Protein AF-A0A6L3AN58-F1 (afdb_monomer)

Solvent-accessible surface area (backbone atoms only — not comparable to full-atom values): 20756 Å² total; per-residue (Å²): 137,84,83,84,76,80,85,77,78,49,76,67,51,58,58,55,53,71,77,48,56,73,67,61,50,49,55,53,47,49,52,49,51,51,40,42,75,68,70,76,55,95,68,74,68,68,62,57,56,52,36,54,76,69,75,42,59,62,68,57,51,48,50,52,49,48,54,47,43,61,67,54,66,62,38,85,83,67,46,78,66,79,82,44,88,89,54,82,88,65,79,74,82,80,72,78,86,72,77,77,65,92,51,66,62,75,56,57,68,43,30,34,80,44,84,35,62,88,53,95,64,64,54,53,71,45,72,49,56,52,65,63,75,70,93,70,93,73,57,95,89,58,81,82,84,83,64,71,81,52,73,52,75,49,75,48,57,70,36,82,49,71,52,72,47,80,42,47,46,62,44,64,76,67,68,40,59,66,60,53,54,52,52,55,51,48,53,54,41,50,53,47,44,48,52,37,45,54,56,44,47,55,66,72,63,52,62,77,86,34,54,34,69,46,44,102,42,67,31,51,27,50,46,49,38,55,51,48,29,54,60,65,34,52,85,63,69,58,90,80,86,86,77,61,66,30,41,34,44,29,14,60,88,46,42,68,65,51,50,52,36,71,65,34,62,87,83,52,100,89,54,87,88,55,47,64,83,64,53,69,47,80,49,70,39,85,74,46,60,81,71,44,36,34,42,27,54,48,19,86,52,23,36,29,40,40,47,40,70,84,42,80,46,75,48,73,41,79,90,73,51,23,36,36,39,35,39,38,30,25,43,38,69,52,68,71,50,60,56,43,38,27,43,34,43,80,108

Secondary structure (DSSP, 8-state):
----------HHHHHHHHTS-HHHHHHHHHHHHHHHHTT----SHHHHHHHHHTT--HHHHHHHHHHHHHHHSS-TTSS--TT-TTS---GGGG-S-S------GGGTTTSEEEE-TT---SEEEEEEEEE--------TTPPPP-PPEEEEEEEEE--EEEEEEEEEHHHHHTT-HHHHHHHHHHHHHHHHHHHHHHHHHHHHHS-GGGEEPPBSBHHHHHHHHHHHHHHHHTTTT----S--EEEEEE-GGGHHHHHHHHH-----TTS------SEEEEEE-TTS-TTEEEEE--STTEEEEEEEEEEEEEEEETTTTEEEEEEEEEEEEEES-GGGEEEEE--

Radius of gyration: 31.01 Å; Cα contacts (8 Å, |Δi|>4): 452; chains: 1; bounding box: 101×64×68 Å

Mean predicted aligned error: 16.89 Å

Nearest PDB structures (foldseek):
  8eld-assembly1_A  TM=6.689E-01  e=5.426E-11  Shigella phage Buco
  8vb0-assembly1_B  TM=6.693E-01  e=5.426E-11  Pectobacterium phage PhiM1
  8em6-assembly1_A-2  TM=6.318E-01  e=5.069E-10  Shigella phage Buco
  5tjt-assembly1_A  TM=5.885E-01  e=2.277E-08  Tequintavirus T5
  7jw1-assembly1_B  TM=4.921E-01  e=5.265E-07  Peduovirus P2

Structure (mmCIF, N/CA/C/O backbone):
data_AF-A0A6L3AN58-F1
#
_entry.id   AF-A0A6L3AN58-F1
#
loop_
_atom_site.group_PDB
_atom_site.id
_atom_site.type_symbol
_atom_site.label_atom_id
_atom_site.label_alt_id
_atom_site.label_comp_id
_atom_site.label_asym_id
_atom_site.label_entity_id
_atom_site.label_seq_id
_atom_site.pdbx_PDB_ins_code
_atom_site.Cartn_x
_atom_site.Cartn_y
_atom_site.Cartn_z
_atom_site.occupancy
_atom_site.B_iso_or_equiv
_atom_site.auth_seq_id
_atom_site.auth_comp_id
_atom_site.auth_asym_id
_atom_site.auth_atom_id
_atom_site.pdbx_PDB_model_num
ATOM 1 N N . MET A 1 1 ? -51.670 -37.536 28.990 1.00 35.47 1 MET A N 1
ATOM 2 C CA . MET A 1 1 ? -51.891 -37.371 27.535 1.00 35.47 1 MET A CA 1
ATOM 3 C C . MET A 1 1 ? -50.594 -37.697 26.802 1.00 35.47 1 MET A C 1
ATOM 5 O O . MET A 1 1 ? -49.627 -36.966 26.962 1.00 35.47 1 MET A O 1
ATOM 9 N N . ARG A 1 2 ? -50.523 -38.824 26.080 1.00 28.80 2 ARG A N 1
ATOM 10 C CA . ARG A 1 2 ? -49.346 -39.199 25.271 1.00 28.80 2 ARG A CA 1
ATOM 11 C C . ARG A 1 2 ? -49.413 -38.452 23.934 1.00 28.80 2 ARG A C 1
ATOM 13 O O . ARG A 1 2 ? -50.417 -38.564 23.239 1.00 28.80 2 ARG A O 1
ATOM 20 N N . LYS A 1 3 ? -48.378 -37.674 23.599 1.00 34.59 3 LYS A N 1
ATOM 21 C CA . LYS A 1 3 ? -48.254 -36.991 22.301 1.00 34.59 3 LYS A CA 1
ATOM 22 C C . LYS A 1 3 ? -48.081 -38.044 21.197 1.00 34.59 3 LYS A C 1
ATOM 24 O O . LYS A 1 3 ? -47.125 -38.815 21.226 1.00 34.59 3 LYS A O 1
ATOM 29 N N . ASN A 1 4 ? -49.019 -38.078 20.251 1.00 32.06 4 ASN A N 1
ATOM 30 C CA . ASN A 1 4 ? -48.930 -38.862 19.021 1.00 32.06 4 ASN A CA 1
ATOM 31 C C . ASN A 1 4 ? -47.816 -38.285 18.139 1.00 32.06 4 ASN A C 1
ATOM 33 O O . ASN A 1 4 ? -48.042 -37.322 17.409 1.00 32.06 4 ASN A O 1
ATOM 37 N N . TYR A 1 5 ? -46.618 -38.864 18.200 1.00 33.88 5 TYR A N 1
ATOM 38 C CA . TYR A 1 5 ? -45.607 -38.618 17.179 1.00 33.88 5 TYR A CA 1
ATOM 39 C C . TYR A 1 5 ? -45.955 -39.440 15.936 1.00 33.88 5 TYR A C 1
ATOM 41 O O . TYR A 1 5 ? -46.048 -40.667 15.959 1.00 33.88 5 TYR A O 1
ATOM 49 N N . MET A 1 6 ? -46.215 -38.703 14.865 1.00 38.12 6 MET A N 1
ATOM 50 C CA . MET A 1 6 ? -46.562 -39.152 13.526 1.00 38.12 6 MET A CA 1
ATOM 51 C C . MET A 1 6 ? -45.461 -40.093 12.987 1.00 38.12 6 MET A C 1
ATOM 53 O O . MET A 1 6 ? -44.349 -39.658 12.700 1.00 38.12 6 MET A O 1
ATOM 57 N N . LYS A 1 7 ? -45.748 -41.398 12.873 1.00 40.69 7 LYS A N 1
ATOM 58 C CA . LYS A 1 7 ? -44.857 -42.405 12.262 1.00 40.69 7 LYS A CA 1
ATOM 59 C C . LYS A 1 7 ? -44.866 -42.242 10.734 1.00 40.69 7 LYS A C 1
ATOM 61 O O . LYS A 1 7 ? -45.596 -42.958 10.059 1.00 40.69 7 LYS A O 1
ATOM 66 N N . ILE A 1 8 ? -44.130 -41.274 10.184 1.00 47.34 8 ILE A N 1
ATOM 67 C CA . ILE A 1 8 ? -44.205 -40.986 8.733 1.00 47.34 8 ILE A CA 1
ATOM 68 C C . ILE A 1 8 ? -43.336 -41.939 7.894 1.00 47.34 8 ILE A C 1
ATOM 70 O O . ILE A 1 8 ? -43.694 -42.237 6.758 1.00 47.34 8 ILE A O 1
ATOM 74 N N . PHE A 1 9 ? -42.261 -42.513 8.437 1.00 51.59 9 PHE A N 1
ATOM 75 C CA . PHE A 1 9 ? -41.346 -43.333 7.633 1.00 51.59 9 PHE A CA 1
ATOM 76 C C . PHE A 1 9 ? -41.044 -44.677 8.289 1.00 51.59 9 PHE A C 1
ATOM 78 O O . PHE A 1 9 ? -40.078 -44.829 9.030 1.00 51.59 9 PHE A O 1
ATOM 85 N N . THR A 1 10 ? -41.900 -45.662 8.021 1.00 56.94 10 THR A N 1
ATOM 86 C CA . THR A 1 10 ? -41.559 -47.078 8.185 1.00 56.94 10 THR A CA 1
ATOM 87 C C . THR A 1 10 ? -40.923 -47.586 6.886 1.00 56.94 10 THR A C 1
ATOM 89 O O . THR A 1 10 ? -41.125 -47.006 5.819 1.00 56.94 10 THR A O 1
ATOM 92 N N . ARG A 1 11 ? -40.175 -48.696 6.952 1.00 51.59 11 ARG A N 1
ATOM 93 C CA . ARG A 1 11 ? -39.630 -49.409 5.775 1.00 51.59 11 ARG A CA 1
ATOM 94 C C . ARG A 1 11 ? -40.695 -49.661 4.693 1.00 51.59 11 ARG A C 1
ATOM 96 O O . ARG A 1 11 ? -40.416 -49.584 3.503 1.00 51.59 11 ARG A O 1
ATOM 103 N N . GLU A 1 12 ? -41.931 -49.863 5.133 1.00 54.88 12 GLU A N 1
ATOM 104 C CA . GLU A 1 12 ? -43.127 -50.036 4.309 1.00 54.88 12 GLU A CA 1
ATOM 105 C C . GLU A 1 12 ? -43.482 -48.782 3.480 1.00 54.88 12 GLU A C 1
ATOM 107 O O . GLU A 1 12 ? -43.902 -48.890 2.327 1.00 54.88 12 GLU A O 1
ATOM 112 N N . THR A 1 13 ? -43.260 -47.574 4.017 1.00 59.31 13 THR A N 1
ATOM 113 C CA . THR A 1 13 ? -43.432 -46.315 3.273 1.00 59.31 13 THR A CA 1
ATOM 114 C C . THR A 1 13 ? -42.384 -46.178 2.164 1.00 59.31 13 THR A C 1
ATOM 116 O O . THR A 1 13 ? -42.717 -45.747 1.059 1.00 59.31 13 THR A O 1
ATOM 119 N N . CYS A 1 14 ? -41.136 -46.585 2.425 1.00 56.38 14 CYS A N 1
ATOM 120 C CA . CYS A 1 14 ? -40.055 -46.550 1.434 1.00 56.38 14 CYS A CA 1
ATOM 121 C C . CYS A 1 14 ? -40.290 -47.554 0.295 1.00 56.38 14 CYS A C 1
ATOM 123 O O . CYS A 1 14 ? -40.108 -47.219 -0.875 1.00 56.38 14 CYS A O 1
ATOM 125 N N . GLU A 1 15 ? -40.778 -48.759 0.603 1.00 67.19 15 GLU A N 1
ATOM 126 C CA . GLU A 1 15 ? -41.146 -49.747 -0.422 1.00 67.19 15 GLU A CA 1
ATOM 127 C C . GLU A 1 15 ? -42.317 -49.267 -1.290 1.00 67.19 15 GLU A C 1
ATOM 129 O O . GLU A 1 15 ? -42.281 -49.414 -2.512 1.00 67.19 15 GLU A O 1
ATOM 134 N N . ARG A 1 16 ? -43.304 -48.579 -0.702 1.00 66.00 16 ARG A N 1
ATOM 135 C CA . ARG A 1 16 ? -44.396 -47.942 -1.458 1.00 66.00 16 ARG A CA 1
ATOM 136 C C . ARG A 1 16 ? -43.920 -46.828 -2.390 1.00 66.00 16 ARG A C 1
ATOM 138 O O . ARG A 1 16 ? -44.498 -46.652 -3.458 1.00 66.00 16 ARG A O 1
ATOM 145 N N . MET A 1 17 ? -42.868 -46.095 -2.027 1.00 61.34 17 MET A N 1
ATOM 146 C CA . MET A 1 17 ? -42.316 -45.037 -2.879 1.00 61.34 17 MET A CA 1
ATOM 147 C C . MET A 1 17 ? -41.619 -45.572 -4.135 1.00 61.34 17 MET A C 1
ATOM 149 O O . MET A 1 17 ? -41.580 -44.865 -5.141 1.00 61.34 17 MET A O 1
ATOM 153 N N . LYS A 1 18 ? -41.120 -46.815 -4.130 1.00 71.31 18 LYS A N 1
ATOM 154 C CA . LYS A 1 18 ? -40.471 -47.421 -5.308 1.00 71.31 18 LYS A CA 1
ATOM 155 C C . LYS A 1 18 ? -41.438 -47.639 -6.477 1.00 71.31 18 LYS A C 1
ATOM 157 O O . LYS A 1 18 ? -41.005 -47.583 -7.623 1.00 71.31 18 LYS A O 1
ATOM 162 N N . GLY A 1 19 ? -42.730 -47.822 -6.194 1.00 73.94 19 GLY A N 1
ATOM 163 C CA . GLY A 1 19 ? -43.781 -47.980 -7.206 1.00 73.94 19 GLY A CA 1
ATOM 164 C C . GLY A 1 19 ? -44.414 -46.676 -7.707 1.00 73.94 19 GLY A C 1
ATOM 165 O O . GLY A 1 19 ? -45.285 -46.735 -8.568 1.00 73.94 19 GLY A O 1
ATOM 166 N N . MET A 1 20 ? -44.023 -45.511 -7.175 1.00 81.06 20 MET A N 1
ATOM 167 C CA . MET A 1 20 ? -44.627 -44.221 -7.535 1.00 81.06 20 MET A CA 1
ATOM 168 C C . MET A 1 20 ? -43.979 -43.606 -8.780 1.00 81.06 20 MET A C 1
ATOM 170 O O . MET A 1 20 ? -42.777 -43.759 -9.030 1.00 81.06 20 MET A O 1
ATOM 174 N N . ASP A 1 21 ? -44.760 -42.832 -9.529 1.00 83.44 21 ASP A N 1
ATOM 175 C CA . ASP A 1 21 ? -44.242 -41.979 -10.596 1.00 83.44 21 ASP A CA 1
ATOM 176 C C . ASP A 1 21 ? -43.224 -40.951 -10.048 1.00 83.44 21 ASP A C 1
ATOM 178 O O . ASP A 1 21 ? -43.204 -40.602 -8.862 1.00 83.44 21 ASP A O 1
ATOM 182 N N . VAL A 1 22 ? -42.321 -40.492 -10.914 1.00 66.62 22 VAL A N 1
ATOM 183 C CA . VAL A 1 22 ? -41.241 -39.561 -10.575 1.00 66.62 22 VAL A CA 1
ATOM 184 C C . VAL A 1 22 ? -41.790 -38.221 -10.075 1.00 66.62 22 VAL A C 1
ATOM 186 O O . VAL A 1 22 ? -41.217 -37.652 -9.142 1.00 66.62 22 VAL A O 1
ATOM 189 N N . MET A 1 23 ? -42.894 -37.716 -10.635 1.00 59.44 23 MET A N 1
ATOM 190 C CA . MET A 1 23 ? -43.486 -36.447 -10.196 1.00 59.44 23 MET A CA 1
ATOM 191 C C . MET A 1 23 ? -44.172 -36.596 -8.839 1.00 59.44 23 MET A C 1
ATOM 193 O O . MET A 1 23 ? -44.000 -35.740 -7.970 1.00 59.44 23 MET A O 1
ATOM 197 N N . GLU A 1 24 ? -44.849 -37.719 -8.603 1.00 69.38 24 GLU A N 1
ATOM 198 C CA . GLU A 1 24 ? -45.469 -38.009 -7.306 1.00 69.38 24 GLU A CA 1
ATOM 199 C C . GLU A 1 24 ? -44.415 -38.161 -6.190 1.00 69.38 24 GLU A C 1
ATOM 201 O O . GLU A 1 24 ? -44.569 -37.617 -5.090 1.00 69.38 24 GLU A O 1
ATOM 206 N N . ARG A 1 25 ? -43.282 -38.817 -6.488 1.00 71.81 25 ARG A N 1
ATOM 207 C CA . ARG A 1 25 ? -42.133 -38.899 -5.569 1.00 71.81 25 ARG A CA 1
ATOM 208 C C . ARG A 1 25 ? -41.558 -37.527 -5.244 1.00 71.81 25 ARG A C 1
ATOM 210 O O . ARG A 1 25 ? -41.308 -37.239 -4.075 1.00 71.81 25 ARG A O 1
ATOM 217 N N . ARG A 1 26 ? -41.376 -36.668 -6.252 1.00 64.19 26 ARG A N 1
ATOM 218 C CA . ARG A 1 26 ? -40.867 -35.298 -6.067 1.00 64.19 26 ARG A CA 1
ATOM 219 C C . ARG A 1 26 ? -41.791 -34.461 -5.189 1.00 64.19 26 ARG A C 1
ATOM 221 O O . ARG A 1 26 ? -41.305 -33.750 -4.315 1.00 64.19 26 ARG A O 1
ATOM 228 N N . GLN A 1 27 ? -43.105 -34.576 -5.367 1.00 69.12 27 GLN A N 1
ATOM 229 C CA . GLN A 1 27 ? -44.080 -33.808 -4.594 1.00 69.12 27 GLN A CA 1
ATOM 230 C C . GLN A 1 27 ? -44.126 -34.247 -3.121 1.00 69.12 27 GLN A C 1
ATOM 232 O O . GLN A 1 27 ? -44.171 -33.403 -2.223 1.00 69.12 27 GLN A O 1
ATOM 237 N N . LYS A 1 28 ? -44.022 -35.555 -2.847 1.00 65.56 28 LYS A N 1
ATOM 238 C CA . LYS A 1 28 ? -43.892 -36.061 -1.469 1.00 65.56 28 LYS A CA 1
ATOM 239 C C . LYS A 1 28 ? -42.556 -35.679 -0.835 1.00 65.56 28 LYS A C 1
ATOM 241 O O . LYS A 1 28 ? -42.545 -35.276 0.324 1.00 65.56 28 LYS A O 1
ATOM 246 N N . LEU A 1 29 ? -41.455 -35.727 -1.588 1.00 61.78 29 LEU A N 1
ATOM 247 C CA . LEU A 1 29 ? -40.136 -35.298 -1.114 1.00 61.78 29 LEU A CA 1
ATOM 248 C C . LEU A 1 29 ? -40.114 -33.800 -0.778 1.00 61.78 29 LEU A C 1
ATOM 250 O O . LEU A 1 29 ? -39.575 -33.415 0.256 1.00 61.78 29 LEU A O 1
ATOM 254 N N . ALA A 1 30 ? -40.755 -32.967 -1.603 1.00 63.62 30 ALA A N 1
ATOM 255 C CA . ALA A 1 30 ? -40.924 -31.546 -1.322 1.00 63.62 30 ALA A CA 1
ATOM 256 C C . ALA A 1 30 ? -41.671 -31.330 0.003 1.00 63.62 30 ALA A C 1
ATOM 258 O O . ALA A 1 30 ? -41.204 -30.565 0.838 1.00 63.62 30 ALA A O 1
ATOM 259 N N . GLY A 1 31 ? -42.755 -32.075 0.257 1.00 63.62 31 GLY A N 1
ATOM 260 C CA . GLY A 1 31 ? -43.475 -32.020 1.535 1.00 63.62 31 GLY A CA 1
ATOM 261 C C . GLY A 1 31 ? -42.627 -32.435 2.746 1.00 63.62 31 GLY A C 1
ATOM 262 O O . GLY A 1 31 ? -42.737 -31.831 3.812 1.00 63.62 31 GLY A O 1
ATOM 263 N N . VAL A 1 32 ? -41.742 -33.423 2.585 1.00 56.22 32 VAL A N 1
ATOM 264 C CA . VAL A 1 32 ? -40.804 -33.868 3.635 1.00 56.22 32 VAL A CA 1
ATOM 265 C C . VAL A 1 32 ? -39.740 -32.816 3.908 1.00 56.22 32 VAL A C 1
ATOM 267 O O . VAL A 1 32 ? -39.480 -32.505 5.068 1.00 56.22 32 VAL A O 1
ATOM 270 N N . LEU A 1 33 ? -39.163 -32.235 2.856 1.00 54.47 33 LEU A N 1
ATOM 271 C CA . LEU A 1 33 ? -38.218 -31.129 2.973 1.00 54.47 33 LEU A CA 1
ATOM 272 C C . LEU A 1 33 ? -38.886 -29.940 3.666 1.00 54.47 33 LEU A C 1
ATOM 274 O O . LEU A 1 33 ? -38.340 -29.424 4.633 1.00 54.47 33 LEU A O 1
ATOM 278 N N . THR A 1 34 ? -40.108 -29.567 3.274 1.00 58.03 34 THR A N 1
ATOM 279 C CA . THR A 1 34 ? -40.880 -28.518 3.955 1.00 58.03 34 THR A CA 1
ATOM 280 C C . THR A 1 34 ? -41.128 -28.848 5.431 1.00 58.03 34 THR A C 1
ATOM 282 O O . THR A 1 34 ? -40.978 -27.972 6.278 1.00 58.03 34 THR A O 1
ATOM 285 N N . ALA A 1 35 ? -41.460 -30.095 5.780 1.00 51.88 35 ALA A N 1
ATOM 286 C CA . ALA A 1 35 ? -41.650 -30.506 7.174 1.00 51.88 35 ALA A CA 1
ATOM 287 C C . ALA A 1 35 ? -40.340 -30.495 7.989 1.00 51.88 35 ALA A C 1
ATOM 289 O O . ALA A 1 35 ? -40.362 -30.153 9.173 1.00 51.88 35 ALA A O 1
ATOM 290 N N . PHE A 1 36 ? -39.207 -30.820 7.360 1.00 52.22 36 PHE A N 1
ATOM 291 C CA . PHE A 1 36 ? -37.873 -30.700 7.951 1.00 52.22 36 PHE A CA 1
ATOM 292 C C . PHE A 1 36 ? -37.507 -29.230 8.197 1.00 52.22 36 PHE A C 1
ATOM 294 O O . PHE A 1 36 ? -37.147 -28.876 9.315 1.00 52.22 36 PHE A O 1
ATOM 301 N N . PHE A 1 37 ? -37.720 -28.351 7.211 1.00 52.50 37 PHE A N 1
ATOM 302 C CA . PHE A 1 37 ? -37.510 -26.903 7.346 1.00 52.50 37 PHE A CA 1
ATOM 303 C C . PHE A 1 37 ? -38.428 -26.244 8.389 1.00 52.50 37 PHE A C 1
ATOM 305 O O . PHE A 1 37 ? -38.075 -25.213 8.948 1.00 52.50 37 PHE A O 1
ATOM 312 N N . GLN A 1 38 ? -39.583 -26.842 8.699 1.00 58.12 38 GLN A N 1
ATOM 313 C CA . GLN A 1 38 ? -40.468 -26.405 9.789 1.00 58.12 38 GLN A CA 1
ATOM 314 C C . GLN A 1 38 ? -40.060 -26.947 11.176 1.00 58.12 38 GLN A C 1
ATOM 316 O O . GLN A 1 38 ? -40.833 -26.810 12.125 1.00 58.12 38 GLN A O 1
ATOM 321 N N . GLY A 1 39 ? -38.904 -27.609 11.306 1.00 49.94 39 GLY A N 1
ATOM 322 C CA . GLY A 1 39 ? -38.403 -28.140 12.581 1.00 49.94 39 GLY A CA 1
ATOM 323 C C . GLY A 1 39 ? -39.173 -29.356 13.111 1.00 49.94 39 GLY A C 1
ATOM 324 O O . GLY A 1 39 ? -39.075 -29.688 14.290 1.00 49.94 39 GLY A O 1
ATOM 325 N N . LYS A 1 40 ? -39.968 -30.033 12.269 1.00 51.06 40 LYS A N 1
ATOM 326 C CA . LYS A 1 40 ? -40.825 -31.162 12.688 1.00 51.06 40 LYS A CA 1
ATOM 327 C C . LYS A 1 40 ? -40.160 -32.537 12.548 1.00 51.06 40 LYS A C 1
ATOM 329 O O . LYS A 1 40 ? -40.788 -33.539 12.890 1.00 51.06 40 LYS A O 1
ATOM 334 N N . LEU A 1 41 ? -38.923 -32.611 12.049 1.00 47.50 41 LEU A N 1
ATOM 335 C CA . LEU A 1 41 ? -38.176 -33.860 11.855 1.00 47.50 41 LEU A CA 1
ATOM 336 C C . LEU A 1 41 ? -36.818 -33.802 12.583 1.00 47.50 41 LEU A C 1
ATOM 338 O O . LEU A 1 41 ? -36.015 -32.931 12.264 1.00 47.50 41 LEU A O 1
ATOM 342 N N . PRO A 1 42 ? -36.542 -34.712 13.539 1.00 45.88 42 PRO A N 1
ATOM 343 C CA . PRO A 1 42 ? -35.455 -34.512 14.502 1.00 45.88 42 PRO A CA 1
ATOM 344 C C . PRO A 1 42 ? -34.079 -35.116 14.148 1.00 45.88 42 PRO A C 1
ATOM 346 O O . PRO A 1 42 ? -33.185 -35.017 14.979 1.00 45.88 42 PRO A O 1
ATOM 349 N N . VAL A 1 43 ? -33.845 -35.758 12.990 1.00 54.09 43 VAL A N 1
ATOM 350 C CA . VAL A 1 43 ? -32.546 -36.438 12.735 1.00 54.09 43 VAL A CA 1
ATOM 351 C C . VAL A 1 43 ? -32.153 -36.552 11.255 1.00 54.09 43 VAL A C 1
ATOM 353 O O . VAL A 1 43 ? -32.995 -36.834 10.409 1.00 54.09 43 VAL A O 1
ATOM 356 N N . MET A 1 44 ? -30.846 -36.409 10.973 1.00 52.50 44 MET A N 1
ATOM 357 C CA . MET A 1 44 ? -30.204 -36.458 9.638 1.00 52.50 44 MET A CA 1
ATOM 358 C C . MET A 1 44 ? -30.209 -37.838 8.945 1.00 52.50 44 MET A C 1
ATOM 360 O O . MET A 1 44 ? -30.054 -37.913 7.727 1.00 52.50 44 MET A O 1
ATOM 364 N N . SER A 1 45 ? -30.379 -38.934 9.690 1.00 54.31 45 SER A N 1
ATOM 365 C CA . SER A 1 45 ? -30.188 -40.304 9.174 1.00 54.31 45 SER A CA 1
ATOM 366 C C . SER A 1 45 ? -31.116 -40.700 8.006 1.00 54.31 45 SER A C 1
ATOM 368 O O . SER A 1 45 ? -30.620 -41.300 7.053 1.00 54.31 45 SER A O 1
ATOM 370 N N . PRO A 1 46 ? -32.422 -40.354 7.993 1.00 57.34 46 PRO A N 1
ATOM 371 C CA . PRO A 1 46 ? -33.322 -40.779 6.916 1.00 57.34 46 PRO A CA 1
ATOM 372 C C . PRO A 1 46 ? -33.020 -40.116 5.562 1.00 57.34 46 PRO A C 1
ATOM 374 O O . PRO A 1 46 ? -33.280 -40.701 4.515 1.00 57.34 46 PRO A O 1
ATOM 377 N N . ALA A 1 47 ? -32.451 -38.905 5.556 1.00 54.78 47 ALA A N 1
ATOM 378 C CA . ALA A 1 47 ? -32.174 -38.159 4.326 1.00 54.78 47 ALA A CA 1
ATOM 379 C C . ALA A 1 47 ? -31.021 -38.770 3.506 1.00 54.78 47 ALA A C 1
ATOM 381 O O . ALA A 1 47 ? -31.051 -38.747 2.275 1.00 54.78 47 ALA A O 1
ATOM 382 N N . ILE A 1 48 ? -30.031 -39.361 4.185 1.00 56.19 48 ILE A N 1
ATOM 383 C CA . ILE A 1 48 ? -28.865 -40.001 3.557 1.00 56.19 48 ILE A CA 1
ATOM 384 C C . ILE A 1 48 ? -29.259 -41.329 2.890 1.00 56.19 48 ILE A C 1
ATOM 386 O O . ILE A 1 48 ? -28.803 -41.621 1.785 1.00 56.19 48 ILE A O 1
ATOM 390 N N . GLU A 1 49 ? -30.145 -42.114 3.512 1.00 56.47 49 GLU A N 1
ATOM 391 C CA . GLU A 1 49 ? -30.648 -43.363 2.919 1.00 56.47 49 GLU A CA 1
ATOM 392 C C . GLU A 1 49 ? -31.496 -43.107 1.663 1.00 56.47 49 GLU A C 1
ATOM 394 O O . GLU A 1 49 ? -31.361 -43.827 0.674 1.00 56.47 49 GLU A O 1
ATOM 399 N N . ILE A 1 50 ? -32.293 -42.032 1.649 1.00 55.28 50 ILE A N 1
ATOM 400 C CA . ILE A 1 50 ? -33.089 -41.626 0.479 1.00 55.28 50 ILE A CA 1
ATOM 401 C C . ILE A 1 50 ? -32.188 -41.177 -0.680 1.00 55.28 50 ILE A C 1
ATOM 403 O O . ILE A 1 50 ? -32.417 -41.575 -1.822 1.00 55.28 50 ILE A O 1
ATOM 407 N N . ALA A 1 51 ? -31.136 -40.395 -0.409 1.00 54.81 51 ALA A N 1
ATOM 408 C CA . ALA A 1 51 ? -30.178 -39.979 -1.437 1.00 54.81 51 ALA A CA 1
ATOM 409 C C . ALA A 1 51 ? -29.476 -41.186 -2.090 1.00 54.81 51 ALA A C 1
ATOM 411 O O . ALA A 1 51 ? -29.330 -41.231 -3.314 1.00 54.81 51 ALA A O 1
ATOM 412 N N . LYS A 1 52 ? -29.137 -42.200 -1.280 1.00 57.84 52 LYS A N 1
ATOM 413 C CA . LYS A 1 52 ? -28.525 -43.456 -1.731 1.00 57.84 52 LYS A CA 1
ATOM 414 C C . LYS A 1 52 ? -29.455 -44.282 -2.626 1.00 57.84 52 LYS A C 1
ATOM 416 O O . LYS A 1 52 ? -29.003 -44.818 -3.633 1.00 57.84 52 LYS A O 1
ATOM 421 N N . GLU A 1 53 ? -30.750 -44.365 -2.309 1.00 53.09 53 GLU A N 1
ATOM 422 C CA . GLU A 1 53 ? -31.726 -45.077 -3.155 1.00 53.09 53 GLU A CA 1
ATOM 423 C C . GLU A 1 53 ? -32.075 -44.329 -4.457 1.00 53.09 53 GLU A C 1
ATOM 425 O O . GLU A 1 53 ? -32.566 -44.944 -5.403 1.00 53.09 53 GLU A O 1
ATOM 430 N N . MET A 1 54 ? -31.802 -43.022 -4.538 1.00 49.84 54 MET A N 1
ATOM 431 C CA . MET A 1 54 ? -32.066 -42.188 -5.720 1.00 49.84 54 MET A CA 1
ATOM 432 C C . MET A 1 54 ? -30.862 -42.034 -6.667 1.00 49.84 54 MET A C 1
ATOM 434 O O . MET A 1 54 ? -30.964 -41.308 -7.655 1.00 49.84 54 MET A O 1
ATOM 438 N N . GLY A 1 55 ? -29.738 -42.707 -6.392 1.00 50.81 55 GLY A N 1
ATOM 439 C CA . GLY A 1 55 ? -28.528 -42.638 -7.221 1.00 50.81 55 GLY A CA 1
ATOM 440 C C . GLY A 1 55 ? -27.792 -41.296 -7.144 1.00 50.81 55 GLY A C 1
ATOM 441 O O . GLY A 1 55 ? -27.003 -40.981 -8.030 1.00 50.81 55 GLY A O 1
ATOM 442 N N . ILE A 1 56 ? -28.063 -40.496 -6.109 1.00 56.38 56 ILE A N 1
ATOM 443 C CA . ILE A 1 56 ? -27.344 -39.250 -5.841 1.00 56.38 56 ILE A CA 1
ATOM 444 C C . ILE A 1 56 ? -26.047 -39.612 -5.115 1.00 56.38 56 ILE A C 1
ATOM 446 O O . ILE A 1 56 ? -26.059 -40.430 -4.195 1.00 56.38 56 ILE A O 1
ATOM 450 N N . ASP A 1 57 ? -24.938 -39.000 -5.530 1.00 56.66 57 ASP A N 1
ATOM 451 C CA . ASP A 1 57 ? -23.633 -39.187 -4.898 1.00 56.66 57 ASP A CA 1
ATOM 452 C C . ASP A 1 57 ? -23.730 -38.952 -3.378 1.00 56.66 57 ASP A C 1
ATOM 454 O O . ASP A 1 57 ? -24.146 -37.886 -2.908 1.00 56.66 57 ASP A O 1
ATOM 458 N N . GLN A 1 58 ? -23.372 -39.985 -2.614 1.00 57.94 58 GLN A N 1
ATOM 459 C CA . GLN A 1 58 ? -23.472 -40.008 -1.159 1.00 57.94 58 GLN A CA 1
ATOM 460 C C . GLN A 1 58 ? -22.585 -38.933 -0.514 1.00 57.94 58 GLN A C 1
ATOM 462 O O . GLN A 1 58 ? -22.978 -38.352 0.498 1.00 57.94 58 GLN A O 1
ATOM 467 N N . GLU A 1 59 ? -21.429 -38.634 -1.107 1.00 58.69 59 GLU A N 1
ATOM 468 C CA . GLU A 1 59 ? -20.503 -37.616 -0.619 1.00 58.69 59 GLU A CA 1
ATOM 469 C C . GLU A 1 59 ? -21.066 -36.210 -0.858 1.00 58.69 59 GLU A C 1
ATOM 471 O O . GLU A 1 59 ? -20.989 -35.347 0.019 1.00 58.69 59 GLU A O 1
ATOM 476 N N . LEU A 1 60 ? -21.709 -35.986 -2.009 1.00 52.88 60 LEU A N 1
ATOM 477 C CA . LEU A 1 60 ? -22.386 -34.723 -2.306 1.00 52.88 60 LEU A CA 1
ATOM 478 C C . LEU A 1 60 ? -23.592 -34.509 -1.385 1.00 52.88 60 LEU A C 1
ATOM 480 O O . LEU A 1 60 ? -23.760 -33.423 -0.834 1.00 52.88 60 LEU A O 1
ATOM 484 N N . ALA A 1 61 ? -24.406 -35.545 -1.174 1.00 54.00 61 ALA A N 1
ATOM 485 C CA . ALA A 1 61 ? -25.539 -35.484 -0.258 1.00 54.00 61 ALA A CA 1
ATOM 486 C C . ALA A 1 61 ? -25.081 -35.216 1.182 1.00 54.00 61 ALA A C 1
ATOM 488 O O . ALA A 1 61 ? -25.672 -34.375 1.854 1.00 54.00 61 ALA A O 1
ATOM 489 N N . GLN A 1 62 ? -23.998 -35.856 1.637 1.00 59.03 62 GLN A N 1
ATOM 490 C CA . GLN A 1 62 ? -23.403 -35.595 2.949 1.00 59.03 62 GLN A CA 1
ATOM 491 C C . GLN A 1 62 ? -22.814 -34.188 3.065 1.00 59.03 62 GLN A C 1
ATOM 493 O O . GLN A 1 62 ? -23.017 -33.563 4.098 1.00 59.03 62 GLN A O 1
ATOM 498 N N . LYS A 1 63 ? -22.142 -33.658 2.033 1.00 51.38 63 LYS A N 1
ATOM 499 C CA . LYS A 1 63 ? -21.628 -32.275 2.024 1.00 51.38 63 LYS A CA 1
ATOM 500 C C . LYS A 1 63 ? -22.753 -31.245 2.046 1.00 51.38 63 LYS A C 1
ATOM 502 O O . LYS A 1 63 ? -22.694 -30.276 2.791 1.00 51.38 63 LYS A O 1
ATOM 507 N N . VAL A 1 64 ? -23.806 -31.455 1.261 1.00 50.47 64 VAL A N 1
ATOM 508 C CA . VAL A 1 64 ? -24.970 -30.560 1.254 1.00 50.47 64 VAL A CA 1
ATOM 509 C C . VAL A 1 64 ? -25.705 -30.644 2.591 1.00 50.47 64 VAL A C 1
ATOM 511 O O . VAL A 1 64 ? -26.019 -29.611 3.169 1.00 50.47 64 VAL A O 1
ATOM 514 N N . LEU A 1 65 ? -25.915 -31.845 3.134 1.00 53.38 65 LEU A N 1
ATOM 515 C CA . LEU A 1 65 ? -26.527 -32.030 4.451 1.00 53.38 65 LEU A CA 1
ATOM 516 C C . L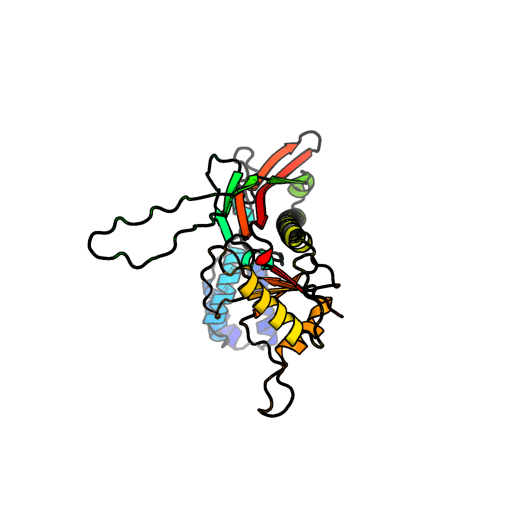EU A 1 65 ? -25.650 -31.505 5.588 1.00 53.38 65 LEU A C 1
ATOM 518 O O . LEU A 1 65 ? -26.211 -31.002 6.547 1.00 53.38 65 LEU A O 1
ATOM 522 N N . SER A 1 66 ? -24.318 -31.559 5.502 1.00 52.81 66 SER A N 1
ATOM 523 C CA . SER A 1 66 ? -23.426 -31.003 6.528 1.00 52.81 66 SER A CA 1
ATOM 524 C C . SER A 1 66 ? -23.372 -29.478 6.478 1.00 52.81 66 SER A C 1
ATOM 526 O O . SER A 1 66 ? -23.439 -28.845 7.525 1.00 52.81 66 SER A O 1
ATOM 528 N N . ILE A 1 67 ? -23.357 -28.874 5.284 1.00 50.81 67 ILE A N 1
ATOM 529 C CA . ILE A 1 67 ? -23.476 -27.419 5.101 1.00 50.81 67 ILE A CA 1
ATOM 530 C C . ILE A 1 67 ? -24.851 -26.932 5.581 1.00 50.81 67 ILE A C 1
ATOM 532 O O . ILE A 1 67 ? -24.961 -25.894 6.232 1.00 50.81 67 ILE A O 1
ATOM 536 N N . LEU A 1 68 ? -25.916 -27.684 5.291 1.00 45.41 68 LEU A N 1
ATOM 537 C CA . LEU A 1 68 ? -27.274 -27.360 5.734 1.00 45.41 68 LEU A CA 1
ATOM 538 C C . LEU A 1 68 ? -27.492 -27.653 7.221 1.00 45.41 68 LEU A C 1
ATOM 540 O O . LEU A 1 68 ? -28.240 -26.925 7.859 1.00 45.41 68 LEU A O 1
ATOM 544 N N . ALA A 1 69 ? -26.823 -28.656 7.792 1.00 47.69 69 ALA A N 1
ATOM 545 C CA . ALA A 1 69 ? -26.792 -28.894 9.229 1.00 47.69 69 ALA A CA 1
ATOM 546 C C . ALA A 1 69 ? -25.985 -27.808 9.939 1.00 47.69 69 ALA A C 1
ATOM 548 O O . ALA A 1 69 ? -26.420 -27.361 10.980 1.00 47.69 69 ALA A O 1
ATOM 549 N N . GLN A 1 70 ? -24.896 -27.289 9.370 1.00 48.12 70 GLN A N 1
ATOM 550 C CA . GLN A 1 70 ? -24.216 -26.105 9.909 1.00 48.12 70 GLN A CA 1
ATOM 551 C C . GLN A 1 70 ? -25.105 -24.855 9.847 1.00 48.12 70 GLN A C 1
ATOM 553 O O . GLN A 1 70 ? -25.139 -24.090 10.802 1.00 48.12 70 GLN A O 1
ATOM 558 N N . LYS A 1 71 ? -25.885 -24.677 8.771 1.00 44.19 71 LYS A N 1
ATOM 559 C CA . LYS A 1 71 ? -26.871 -23.584 8.657 1.00 44.19 71 LYS A CA 1
ATOM 560 C C . LYS A 1 71 ? -28.167 -23.800 9.454 1.00 44.19 71 LYS A C 1
ATOM 562 O O . LYS A 1 71 ? -28.924 -22.854 9.624 1.00 44.19 71 LYS A O 1
ATOM 567 N N . GLY A 1 72 ? -28.460 -25.031 9.875 1.00 39.12 72 GLY A N 1
ATOM 568 C CA . GLY A 1 72 ? -29.672 -25.418 10.610 1.00 39.12 72 GLY A CA 1
ATOM 569 C C . GLY A 1 72 ? -29.431 -25.757 12.086 1.00 39.12 72 GLY A C 1
ATOM 570 O O . GLY A 1 72 ? -30.384 -25.793 12.856 1.00 39.12 72 GLY A O 1
ATOM 571 N N . MET A 1 73 ? -28.175 -25.987 12.485 1.00 36.12 73 MET A N 1
ATOM 572 C CA . MET A 1 73 ? -27.713 -26.102 13.875 1.00 36.12 73 MET A CA 1
ATOM 573 C C . MET A 1 73 ? -27.580 -24.745 14.555 1.00 36.12 73 MET A C 1
ATOM 575 O O . MET A 1 73 ? -27.536 -24.705 15.778 1.00 36.12 73 MET A O 1
ATOM 579 N N . THR A 1 74 ? -27.596 -23.643 13.803 1.00 43.84 74 THR A N 1
ATOM 580 C CA . THR A 1 74 ? -27.953 -22.331 14.349 1.00 43.84 74 THR A CA 1
ATOM 581 C C . THR A 1 74 ? -29.456 -22.337 14.630 1.00 43.84 74 THR A C 1
ATOM 583 O O . THR A 1 74 ? -30.258 -21.750 13.900 1.00 43.84 74 THR A O 1
ATOM 586 N N . GLY A 1 75 ? -29.858 -23.126 15.626 1.00 39.31 75 GLY A N 1
ATOM 587 C CA . GLY A 1 75 ? -31.207 -23.102 16.157 1.00 39.31 75 GLY A CA 1
ATOM 588 C C . GLY A 1 75 ? -31.521 -21.720 16.745 1.00 39.31 75 GLY A C 1
ATOM 589 O O . GLY A 1 75 ? -30.614 -20.916 16.963 1.00 39.31 75 GLY A O 1
ATOM 590 N N . PRO A 1 76 ? -32.798 -21.440 17.049 1.00 43.78 76 PRO A N 1
ATOM 591 C CA . PRO A 1 76 ? -33.186 -20.214 17.744 1.00 43.78 76 PRO A CA 1
ATOM 592 C C . PRO A 1 76 ? -32.483 -20.022 19.101 1.00 43.78 76 PRO A C 1
ATOM 594 O O . PRO A 1 76 ? -32.467 -18.904 19.599 1.00 43.78 76 PRO A O 1
ATOM 597 N N . ASP A 1 77 ? -31.887 -21.080 19.661 1.00 39.75 77 ASP A N 1
ATOM 598 C CA . ASP A 1 77 ? -31.193 -21.071 20.954 1.00 39.75 77 ASP A CA 1
ATOM 599 C C . ASP A 1 77 ? -29.700 -20.673 20.868 1.00 39.75 77 ASP A C 1
ATOM 601 O O . ASP A 1 77 ? -29.078 -20.482 21.907 1.00 39.75 77 ASP A O 1
ATOM 605 N N . ASP A 1 78 ? -29.137 -20.519 19.658 1.00 38.94 78 ASP A N 1
ATOM 606 C CA . ASP A 1 78 ? -27.804 -19.919 19.413 1.00 38.94 78 ASP A CA 1
ATOM 607 C C . ASP A 1 78 ? -27.903 -18.550 18.707 1.00 38.94 78 ASP A C 1
ATOM 609 O O . ASP A 1 78 ? -26.891 -17.914 18.394 1.00 38.94 78 ASP A O 1
ATOM 613 N N . ALA A 1 79 ? -29.122 -18.034 18.497 1.00 38.62 79 ALA A N 1
ATOM 614 C CA . ALA A 1 79 ? -29.265 -16.585 18.521 1.00 38.62 79 ALA A CA 1
ATOM 615 C C . ALA A 1 79 ? -28.818 -16.157 19.927 1.00 38.62 79 ALA A C 1
ATOM 617 O O . ALA A 1 79 ? -29.269 -16.780 20.891 1.00 38.62 79 ALA A O 1
ATOM 618 N N . PRO A 1 80 ? -27.922 -15.162 20.080 1.00 40.22 80 PRO A N 1
ATOM 619 C CA . PRO A 1 80 ? -27.544 -14.701 21.408 1.00 40.22 80 PRO A CA 1
ATOM 620 C C . PRO A 1 80 ? -28.839 -14.454 22.178 1.00 40.22 80 PRO A C 1
ATOM 622 O O . PRO A 1 80 ? -29.742 -13.812 21.639 1.00 40.22 80 PRO A O 1
ATOM 625 N N . ASP A 1 81 ? -28.973 -15.015 23.380 1.00 42.06 81 ASP A N 1
ATOM 626 C CA . ASP A 1 81 ? -30.124 -14.752 24.240 1.00 42.06 81 ASP A CA 1
ATOM 627 C C . ASP A 1 81 ? -30.059 -13.285 24.690 1.00 42.06 81 ASP A C 1
ATOM 629 O O . ASP A 1 81 ? -29.614 -12.949 25.786 1.00 42.06 81 ASP A O 1
ATOM 633 N N . VAL A 1 82 ? -30.470 -12.387 23.792 1.00 41.84 82 VAL A N 1
ATOM 634 C CA . VAL A 1 82 ? -30.519 -10.936 24.000 1.00 41.84 82 VAL A CA 1
ATOM 635 C C . VAL A 1 82 ? -31.626 -10.551 24.986 1.00 41.84 82 VAL A C 1
ATOM 637 O O . VAL A 1 82 ? -31.712 -9.392 25.389 1.00 41.84 82 VAL A O 1
ATOM 640 N N . MET A 1 83 ? -32.479 -11.503 25.387 1.00 34.72 83 MET A N 1
ATOM 641 C CA . MET A 1 83 ? -33.493 -11.306 26.424 1.00 34.72 83 MET A CA 1
ATOM 642 C C . MET A 1 83 ? -32.912 -11.496 27.834 1.00 34.72 83 MET A C 1
ATOM 644 O O . MET A 1 83 ? -33.510 -11.030 28.810 1.00 34.72 83 MET A O 1
ATOM 648 N N . ASN A 1 84 ? -31.731 -12.110 27.970 1.00 39.91 84 ASN A N 1
ATOM 649 C CA . ASN A 1 84 ? -31.019 -12.182 29.237 1.00 39.91 84 ASN A CA 1
ATOM 650 C C . ASN A 1 84 ? -30.279 -10.864 29.524 1.00 39.91 84 ASN A C 1
ATOM 652 O O . ASN A 1 84 ? -29.098 -10.704 29.224 1.00 39.91 84 ASN A O 1
ATOM 656 N N . ARG A 1 85 ? -30.967 -9.925 30.189 1.00 42.09 85 ARG A N 1
ATOM 657 C CA . ARG A 1 85 ? -30.415 -8.631 30.655 1.00 42.09 85 ARG A CA 1
ATOM 658 C C . ARG A 1 85 ? -29.140 -8.732 31.510 1.00 42.09 85 ARG A C 1
ATOM 660 O O . ARG A 1 85 ? -28.520 -7.704 31.762 1.00 42.09 85 ARG A O 1
ATOM 667 N N . ASN A 1 86 ? -28.764 -9.928 31.969 1.00 37.00 86 ASN A N 1
ATOM 668 C CA . ASN A 1 86 ? -27.606 -10.152 32.832 1.00 37.00 86 ASN A CA 1
ATOM 669 C C . ASN A 1 86 ? -26.377 -10.715 32.096 1.00 37.00 86 ASN A C 1
ATOM 671 O O . ASN A 1 86 ? -25.350 -10.919 32.743 1.00 37.00 86 ASN A O 1
ATOM 675 N N . GLN A 1 87 ? -26.447 -10.972 30.783 1.00 38.25 87 GLN A N 1
ATOM 676 C CA . GLN A 1 87 ? -25.278 -11.362 29.989 1.00 38.25 87 GLN A CA 1
ATOM 677 C C . GLN A 1 87 ? -25.052 -10.369 28.839 1.00 38.25 87 GLN A C 1
ATOM 679 O O . GLN A 1 87 ? -25.885 -10.286 27.939 1.00 38.25 87 GLN A O 1
ATOM 684 N N . PRO A 1 88 ? -23.952 -9.592 28.848 1.00 40.12 88 PRO A N 1
ATOM 685 C CA . PRO A 1 88 ? -23.631 -8.712 27.734 1.00 40.12 88 PRO A CA 1
ATOM 686 C C . PRO A 1 88 ? -23.395 -9.551 26.476 1.00 40.12 88 PRO A C 1
ATOM 688 O O . PRO A 1 88 ? -22.677 -10.554 26.510 1.00 40.12 88 PRO A O 1
ATOM 691 N N . VAL A 1 89 ? -24.004 -9.133 25.366 1.00 40.09 89 VAL A N 1
ATOM 692 C CA . VAL A 1 89 ? -23.793 -9.726 24.044 1.00 40.09 89 VAL A CA 1
ATOM 693 C C . VAL A 1 89 ? -22.312 -9.585 23.708 1.00 40.09 89 VAL A C 1
ATOM 695 O O . VAL A 1 89 ? -21.835 -8.505 23.371 1.00 40.09 89 VAL A O 1
ATOM 698 N N . THR A 1 90 ? -21.556 -10.668 23.851 1.00 38.75 90 THR A N 1
ATOM 699 C CA . THR A 1 90 ? -20.139 -10.680 23.492 1.00 38.75 90 THR A CA 1
ATOM 700 C C . THR A 1 90 ? -20.018 -10.831 21.980 1.00 38.75 90 THR A C 1
ATOM 702 O O . THR A 1 90 ? -20.724 -11.620 21.353 1.00 38.75 90 THR A O 1
ATOM 705 N N . ALA A 1 91 ? -19.113 -10.053 21.386 1.00 42.50 91 ALA A N 1
ATOM 706 C CA . ALA A 1 91 ? -18.944 -9.853 19.947 1.00 42.50 91 ALA A CA 1
ATOM 707 C C . ALA A 1 91 ? -18.712 -11.129 19.099 1.00 42.50 91 ALA A C 1
ATOM 709 O O . ALA A 1 91 ? -18.640 -11.035 17.878 1.00 42.50 91 ALA A O 1
ATOM 710 N N . GLY A 1 92 ? -18.610 -12.317 19.704 1.00 37.47 92 GLY A N 1
ATOM 711 C CA . GLY A 1 92 ? -18.245 -13.578 19.051 1.00 37.47 92 GLY A CA 1
ATOM 712 C C . GLY A 1 92 ? -19.236 -14.104 18.005 1.00 37.47 92 GLY A C 1
ATOM 713 O O . GLY A 1 92 ? -18.821 -14.827 17.103 1.00 37.47 92 GLY A O 1
ATOM 714 N N . VAL A 1 93 ? -20.516 -13.717 18.055 1.00 42.00 93 VAL A N 1
ATOM 715 C CA . VAL A 1 93 ? -21.540 -14.241 17.125 1.00 42.00 93 VAL A CA 1
ATOM 716 C C . VAL A 1 93 ? -21.488 -13.576 15.737 1.00 42.00 93 VAL A C 1
ATOM 718 O O . VAL A 1 93 ? -21.981 -14.130 14.759 1.00 42.00 93 VAL A O 1
ATOM 721 N N . PHE A 1 94 ? -20.811 -12.433 15.593 1.00 43.66 94 PHE A N 1
ATOM 722 C CA . PHE A 1 94 ? -20.747 -11.686 14.326 1.00 43.66 94 PHE A CA 1
ATOM 723 C C . PHE A 1 94 ? -19.547 -12.054 13.431 1.00 43.66 94 PHE A C 1
ATOM 725 O O . PHE A 1 94 ? -19.338 -11.428 12.393 1.00 43.66 94 PHE A O 1
ATOM 732 N N . TYR A 1 95 ? -18.736 -13.050 13.815 1.00 41.56 95 TYR A N 1
ATOM 733 C CA . TYR A 1 95 ? -17.440 -13.318 13.171 1.00 41.56 95 TYR A CA 1
ATOM 734 C C . TYR A 1 95 ? -17.422 -14.419 12.109 1.00 41.56 95 TYR A C 1
ATOM 736 O O . TYR A 1 95 ? -16.384 -14.614 11.479 1.00 41.56 95 TYR A O 1
ATOM 744 N N . THR A 1 96 ? -18.517 -15.139 11.860 1.00 38.56 96 THR A N 1
ATOM 745 C CA . THR A 1 96 ? -18.465 -16.305 10.965 1.00 38.56 96 THR A CA 1
ATOM 746 C C . THR A 1 96 ? -19.328 -16.130 9.716 1.00 38.56 96 THR A C 1
ATOM 748 O O . THR A 1 96 ? -20.551 -16.159 9.753 1.00 38.56 96 THR A O 1
ATOM 751 N N . ALA A 1 97 ? -18.638 -15.999 8.580 1.00 36.34 97 ALA A N 1
ATOM 752 C CA . ALA A 1 97 ? -19.150 -16.180 7.221 1.00 36.34 97 ALA A CA 1
ATOM 753 C C . ALA A 1 97 ? -20.040 -15.067 6.630 1.00 36.34 97 ALA A C 1
ATOM 755 O O . ALA A 1 97 ? -21.153 -15.310 6.165 1.00 36.34 97 ALA A O 1
ATOM 756 N N . VAL A 1 98 ? -19.473 -13.872 6.469 1.00 38.81 98 VAL A N 1
ATOM 757 C CA . VAL A 1 98 ? -19.726 -13.072 5.261 1.00 38.81 98 VAL A CA 1
ATOM 758 C C . VAL A 1 98 ? -18.374 -12.970 4.571 1.00 38.81 98 VAL A C 1
ATOM 760 O O . VAL A 1 98 ? -17.427 -12.511 5.202 1.00 38.81 98 VAL A O 1
ATOM 763 N N . GLY A 1 99 ? -18.253 -13.517 3.353 1.00 40.38 99 GLY A N 1
ATOM 764 C CA . GLY A 1 99 ? -16.996 -13.501 2.598 1.00 40.38 99 GLY A CA 1
ATOM 765 C C . GLY A 1 99 ? -16.396 -12.106 2.647 1.00 40.38 99 GLY A C 1
ATOM 766 O O . GLY A 1 99 ? -17.150 -11.143 2.476 1.00 40.38 99 GLY A O 1
ATOM 767 N N . ASP A 1 100 ? -15.102 -12.025 2.975 1.00 43.78 100 ASP A N 1
ATOM 768 C CA . ASP A 1 100 ? -14.444 -10.748 3.222 1.00 43.78 100 ASP A CA 1
ATOM 769 C C . ASP A 1 100 ? -14.853 -9.765 2.125 1.00 43.78 100 ASP A C 1
ATOM 771 O O . ASP A 1 100 ? -14.765 -10.106 0.934 1.00 43.78 100 ASP A O 1
ATOM 775 N N . PRO A 1 101 ? -15.384 -8.586 2.499 1.00 46.56 101 PRO A N 1
ATOM 776 C CA . PRO A 1 101 ? -15.755 -7.588 1.515 1.00 46.56 101 PRO A CA 1
ATOM 777 C C . PRO A 1 101 ? -14.546 -7.359 0.614 1.00 46.56 101 PRO A C 1
ATOM 779 O O . PRO A 1 101 ? -13.416 -7.494 1.077 1.00 46.56 101 PRO A O 1
ATOM 782 N N . MET A 1 102 ? -14.787 -7.059 -0.667 1.00 51.69 102 MET A N 1
ATOM 783 C CA . MET A 1 102 ? -13.782 -6.839 -1.721 1.00 51.69 102 MET A CA 1
ATOM 784 C C . MET A 1 102 ? -12.872 -5.628 -1.430 1.00 51.69 102 MET A C 1
ATOM 786 O O . MET A 1 102 ? -12.747 -4.706 -2.236 1.00 51.69 102 MET A O 1
ATOM 790 N N . ALA A 1 103 ? -12.270 -5.592 -0.250 1.00 55.16 103 ALA A N 1
ATOM 791 C CA . ALA A 1 103 ? -11.371 -4.578 0.210 1.00 55.16 103 ALA A CA 1
ATOM 792 C C . ALA A 1 103 ? -10.083 -4.711 -0.609 1.00 55.16 103 ALA A C 1
ATOM 794 O O . ALA A 1 103 ? -9.572 -5.818 -0.816 1.00 55.16 103 ALA A O 1
ATOM 795 N N . PRO A 1 104 ? -9.567 -3.596 -1.139 1.00 57.66 104 PRO A N 1
ATOM 796 C CA . PRO A 1 104 ? -8.383 -3.618 -1.975 1.00 57.66 104 PRO A CA 1
ATOM 797 C C . PRO A 1 104 ? -7.137 -3.843 -1.107 1.00 57.66 104 PRO A C 1
ATOM 799 O O . PRO A 1 104 ? -6.422 -2.900 -0.803 1.00 57.66 104 PRO A O 1
ATOM 802 N N . PHE A 1 105 ? -6.838 -5.096 -0.751 1.00 70.44 105 PHE A N 1
ATOM 803 C CA . PHE A 1 105 ? -5.637 -5.490 0.007 1.00 70.44 105 PHE A CA 1
ATOM 804 C C . PHE A 1 105 ? -4.336 -5.420 -0.810 1.00 70.44 105 PHE A C 1
ATOM 806 O O . PHE A 1 105 ? -3.257 -5.735 -0.321 1.00 70.44 105 PHE A O 1
ATOM 813 N N . GLY A 1 106 ? -4.388 -4.962 -2.065 1.00 73.81 106 GLY A N 1
ATOM 814 C CA . GLY A 1 106 ? -3.203 -4.846 -2.916 1.00 73.81 106 GLY A CA 1
ATOM 815 C C . GLY A 1 106 ? -2.131 -3.887 -2.379 1.00 73.81 106 GLY A C 1
ATOM 816 O O . GLY A 1 106 ? -0.992 -3.938 -2.839 1.00 73.81 106 GLY A O 1
ATOM 817 N N . PHE A 1 107 ? -2.442 -3.002 -1.428 1.00 79.69 107 PHE A N 1
ATOM 818 C CA . PHE A 1 107 ? -1.415 -2.188 -0.770 1.00 79.69 107 PHE A CA 1
ATOM 819 C C . PHE A 1 107 ? -0.550 -3.012 0.197 1.00 79.69 107 PHE A C 1
ATOM 821 O O . PHE A 1 107 ? 0.597 -2.648 0.417 1.00 79.69 107 PHE A O 1
ATOM 828 N N . GLU A 1 108 ? -1.041 -4.133 0.731 1.00 83.25 108 GLU A N 1
ATOM 829 C CA . GLU A 1 108 ? -0.299 -4.939 1.711 1.00 83.25 108 GLU A CA 1
ATOM 830 C C . GLU A 1 108 ? 0.963 -5.569 1.125 1.00 83.25 108 GLU A C 1
ATOM 832 O O . GLU A 1 108 ? 1.947 -5.740 1.830 1.00 83.25 108 GLU A O 1
ATOM 837 N N . GLU A 1 109 ? 0.968 -5.853 -0.177 1.00 85.19 109 GLU A N 1
ATOM 838 C CA . GLU A 1 109 ? 2.166 -6.333 -0.870 1.00 85.19 109 GLU A CA 1
ATOM 839 C C . GLU A 1 109 ? 3.249 -5.241 -0.957 1.00 85.19 109 GLU A C 1
ATOM 841 O O . GLU A 1 109 ? 4.426 -5.560 -1.024 1.00 85.19 109 GLU A O 1
ATOM 846 N N . LEU A 1 110 ? 2.880 -3.951 -0.952 1.00 85.56 110 LEU A N 1
ATOM 847 C CA . LEU A 1 110 ? 3.836 -2.841 -1.079 1.00 85.56 110 LEU A CA 1
ATOM 848 C C . LEU A 1 110 ? 4.519 -2.490 0.244 1.00 85.56 110 LEU A C 1
ATOM 850 O O . LEU A 1 110 ? 5.659 -2.030 0.225 1.00 85.56 110 LEU A O 1
ATOM 854 N N . PHE A 1 111 ? 3.826 -2.666 1.369 1.00 88.19 111 PHE A N 1
ATOM 855 C CA . PHE A 1 111 ? 4.283 -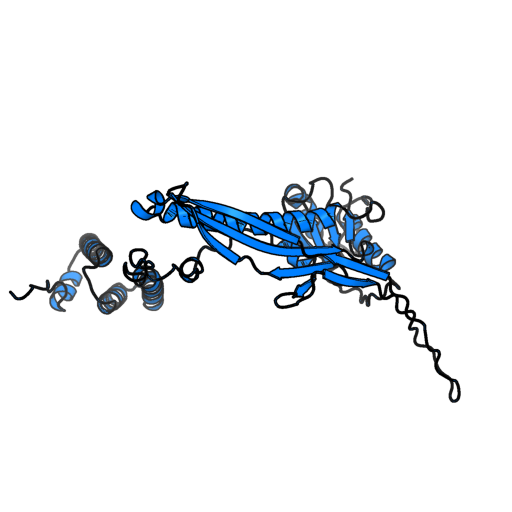2.228 2.686 1.00 88.19 111 PHE A CA 1
ATOM 856 C C . PHE A 1 111 ? 4.554 -3.426 3.585 1.00 88.19 111 PHE A C 1
ATOM 858 O O . PHE A 1 111 ? 3.668 -4.236 3.842 1.00 88.19 111 PHE A O 1
ATOM 865 N N . ASP A 1 112 ? 5.763 -3.491 4.132 1.00 89.81 112 ASP A N 1
ATOM 866 C CA . ASP A 1 112 ? 6.102 -4.523 5.105 1.00 89.81 112 ASP A CA 1
ATOM 867 C C . ASP A 1 112 ? 5.444 -4.223 6.459 1.00 89.81 112 ASP A C 1
ATOM 869 O O . ASP A 1 112 ? 5.380 -3.066 6.891 1.00 89.81 112 ASP A O 1
ATOM 873 N N . LEU A 1 113 ? 4.927 -5.259 7.114 1.00 89.12 113 LEU A N 1
ATOM 874 C CA . LEU A 1 113 ? 4.172 -5.121 8.354 1.00 89.12 113 LEU A CA 1
ATOM 875 C C . LEU A 1 113 ? 5.116 -5.071 9.556 1.00 89.12 113 LEU A C 1
ATOM 877 O O . LEU A 1 113 ? 5.863 -6.006 9.827 1.00 89.12 113 LEU A O 1
ATOM 881 N N . VAL A 1 114 ? 5.004 -3.997 10.326 1.00 87.62 114 VAL A N 1
ATOM 882 C CA . VAL A 1 114 ? 5.542 -3.872 11.676 1.00 87.62 114 VAL A CA 1
ATOM 883 C C . VAL A 1 114 ? 4.386 -4.094 12.642 1.00 87.62 114 VAL A C 1
ATOM 885 O O . VAL A 1 114 ? 3.480 -3.267 12.755 1.00 87.62 114 VAL A O 1
ATOM 888 N N . ASP A 1 115 ? 4.383 -5.241 13.312 1.00 87.75 115 ASP A N 1
ATOM 889 C CA . ASP A 1 115 ? 3.352 -5.534 14.300 1.00 87.75 115 ASP A CA 1
ATOM 890 C C . ASP A 1 115 ? 3.650 -4.796 15.611 1.00 87.75 115 ASP A C 1
ATOM 892 O O . ASP A 1 115 ? 4.649 -5.068 16.276 1.00 87.75 115 ASP A O 1
ATOM 896 N N . MET A 1 116 ? 2.792 -3.837 15.958 1.00 86.94 116 MET A N 1
ATOM 897 C CA . MET A 1 116 ? 2.884 -3.032 17.178 1.00 86.94 116 MET A CA 1
ATOM 898 C C . MET A 1 116 ? 1.800 -3.420 18.191 1.00 86.94 116 MET A C 1
ATOM 900 O O . MET A 1 116 ? 1.672 -2.770 19.232 1.00 86.94 116 MET A O 1
ATOM 904 N N . ARG A 1 117 ? 1.032 -4.487 17.925 1.00 86.06 117 ARG A N 1
ATOM 905 C CA . ARG A 1 117 ? 0.020 -5.010 18.846 1.00 86.06 117 ARG A CA 1
ATOM 906 C C . ARG A 1 117 ? 0.667 -5.391 20.177 1.00 86.06 117 ARG A C 1
ATOM 908 O O . ARG A 1 117 ? 1.602 -6.183 20.234 1.00 86.06 117 ARG A O 1
ATOM 915 N N . GLY A 1 118 ? 0.177 -4.798 21.264 1.00 81.62 118 GLY A N 1
ATOM 916 C CA . GLY A 1 118 ? 0.719 -5.006 22.612 1.00 81.62 118 GLY A CA 1
ATOM 917 C C . GLY A 1 118 ? 2.007 -4.232 22.927 1.00 81.62 118 GLY A C 1
ATOM 918 O O . GLY A 1 118 ? 2.530 -4.359 24.034 1.00 81.62 118 GLY A O 1
ATOM 919 N N . SER A 1 119 ? 2.511 -3.407 22.004 1.00 83.12 119 SER A N 1
ATOM 920 C CA . SER A 1 119 ? 3.605 -2.477 22.290 1.00 83.12 119 SER A CA 1
ATOM 921 C C . SER A 1 119 ? 3.093 -1.260 23.065 1.00 83.12 119 SER A C 1
ATOM 923 O O . SER A 1 119 ? 2.057 -0.688 22.738 1.00 83.12 119 SER A O 1
ATOM 925 N N . GLY A 1 120 ? 3.851 -0.813 24.071 1.00 82.31 120 GLY A N 1
ATOM 926 C CA . GLY A 1 120 ? 3.588 0.450 24.776 1.00 82.31 120 GLY A CA 1
ATOM 927 C C . GLY A 1 120 ? 4.056 1.699 24.015 1.00 82.31 120 GLY A C 1
ATOM 928 O O . GLY A 1 120 ? 3.961 2.806 24.540 1.00 82.31 120 GLY A O 1
ATOM 929 N N . GLN A 1 121 ? 4.617 1.535 22.814 1.00 84.12 121 GLN A N 1
ATOM 930 C CA . GLN A 1 121 ? 5.156 2.630 22.010 1.00 84.12 121 GLN A CA 1
ATOM 931 C C . GLN A 1 121 ? 4.074 3.245 21.119 1.00 84.12 121 GLN A C 1
ATOM 933 O O . GLN A 1 121 ? 3.293 2.530 20.501 1.00 84.12 121 GLN A O 1
ATOM 938 N N . THR A 1 122 ? 4.055 4.573 21.002 1.00 84.00 122 THR A N 1
ATOM 939 C CA . THR A 1 122 ? 3.103 5.322 20.159 1.00 84.00 122 THR A CA 1
ATOM 940 C C . THR A 1 122 ? 3.617 5.596 18.747 1.00 84.00 122 THR A C 1
ATOM 942 O O . THR A 1 122 ? 2.903 6.192 17.948 1.00 84.00 122 THR A O 1
ATOM 945 N N . SER A 1 123 ? 4.844 5.190 18.432 1.00 85.81 123 SER A N 1
ATOM 946 C CA . SER A 1 123 ? 5.449 5.313 17.109 1.00 85.81 123 SER A CA 1
ATOM 947 C C . SER A 1 123 ? 6.453 4.184 16.873 1.00 85.81 123 SER A C 1
ATOM 949 O O . SER A 1 123 ? 6.869 3.511 17.819 1.00 85.81 123 SER A O 1
ATOM 951 N N . PHE A 1 124 ? 6.831 3.963 15.616 1.00 84.69 124 PHE A N 1
ATOM 952 C CA . PHE A 1 124 ? 8.015 3.180 15.263 1.00 84.69 124 PHE A CA 1
ATOM 953 C C . PHE A 1 124 ? 8.889 3.978 14.297 1.00 84.69 124 PHE A C 1
ATOM 955 O O . PHE A 1 124 ? 8.393 4.764 13.488 1.00 84.69 124 PHE A O 1
ATOM 962 N N . ASP A 1 125 ? 10.199 3.764 14.376 1.00 84.50 125 ASP A N 1
ATOM 963 C CA . ASP A 1 125 ? 11.165 4.470 13.542 1.00 84.50 125 ASP A CA 1
ATOM 964 C C . ASP A 1 125 ? 11.553 3.618 12.331 1.00 84.50 125 ASP A C 1
ATOM 966 O O . ASP A 1 125 ? 11.975 2.467 12.465 1.00 84.50 125 ASP A O 1
ATOM 970 N N . ILE A 1 126 ? 11.491 4.212 11.141 1.00 81.38 126 ILE A N 1
ATOM 971 C CA . ILE A 1 126 ? 12.206 3.709 9.972 1.00 81.38 126 ILE A CA 1
ATOM 972 C C . ILE A 1 126 ? 13.607 4.311 10.017 1.00 81.38 126 ILE A C 1
ATOM 974 O O . ILE A 1 126 ? 13.791 5.526 9.908 1.00 81.38 126 ILE A O 1
ATOM 978 N N . LEU A 1 127 ? 14.601 3.449 10.215 1.00 75.50 127 LEU A N 1
ATOM 979 C CA . LEU A 1 127 ? 15.998 3.855 10.240 1.00 75.50 127 LEU A CA 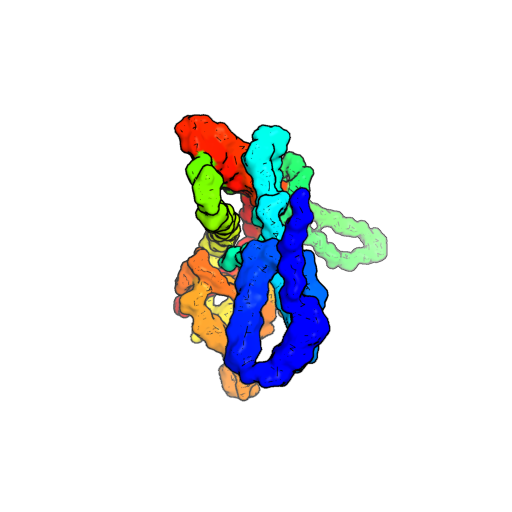1
ATOM 980 C C . LEU A 1 127 ? 16.563 3.866 8.820 1.00 75.50 127 LEU A C 1
ATOM 982 O O . LEU A 1 127 ? 16.614 2.829 8.156 1.00 75.50 127 LEU A O 1
ATOM 986 N N . ASP A 1 128 ? 17.065 5.020 8.394 1.00 64.69 128 ASP A N 1
ATOM 987 C CA . ASP A 1 128 ? 17.947 5.117 7.242 1.00 64.69 128 ASP A CA 1
ATOM 988 C C . ASP A 1 128 ? 19.395 4.969 7.716 1.00 64.69 128 ASP A C 1
ATOM 990 O O . ASP A 1 128 ? 20.110 5.934 8.006 1.00 64.69 128 ASP A O 1
ATOM 994 N N . VAL A 1 129 ? 19.798 3.713 7.903 1.00 58.91 129 VAL A N 1
ATOM 995 C CA . VAL A 1 129 ? 21.171 3.378 8.271 1.00 58.91 129 VAL A CA 1
ATOM 996 C C . VAL A 1 129 ? 21.991 3.263 6.991 1.00 58.91 129 VAL A C 1
ATOM 998 O O . VAL A 1 129 ? 22.086 2.192 6.388 1.00 58.91 129 VAL A O 1
ATOM 1001 N N . THR A 1 130 ? 22.625 4.362 6.585 1.00 57.09 130 THR A N 1
ATOM 1002 C CA . THR A 1 130 ? 23.676 4.304 5.562 1.00 57.09 130 THR A CA 1
ATOM 1003 C C . THR A 1 130 ? 24.933 3.737 6.219 1.00 57.09 130 THR A C 1
ATOM 1005 O O . THR A 1 130 ? 25.794 4.461 6.719 1.00 57.09 130 THR A O 1
ATOM 1008 N N . ASN A 1 131 ? 25.016 2.408 6.293 1.00 52.94 131 ASN A N 1
ATOM 1009 C CA . ASN A 1 131 ? 26.201 1.734 6.806 1.00 52.94 131 ASN A CA 1
ATOM 1010 C C . ASN A 1 131 ? 27.352 1.927 5.814 1.00 52.94 131 ASN A C 1
ATOM 1012 O O . ASN A 1 131 ? 27.435 1.229 4.808 1.00 52.94 131 ASN A O 1
ATOM 1016 N N . ALA A 1 132 ? 28.294 2.814 6.138 1.00 48.69 132 ALA A N 1
ATOM 1017 C CA . ALA A 1 132 ? 29.566 2.962 5.426 1.00 48.69 132 ALA A CA 1
ATOM 1018 C C . ALA A 1 132 ? 30.530 1.775 5.664 1.00 48.69 132 ALA A C 1
ATOM 1020 O O . ALA A 1 132 ? 31.742 1.912 5.515 1.00 48.69 132 ALA A O 1
ATOM 1021 N N . ILE A 1 133 ? 30.010 0.613 6.078 1.00 57.25 133 ILE A N 1
ATOM 1022 C CA . ILE A 1 133 ? 30.793 -0.594 6.326 1.00 57.25 133 ILE A CA 1
ATOM 1023 C C . ILE A 1 133 ? 31.215 -1.152 4.967 1.00 57.25 133 ILE A C 1
ATOM 1025 O O . ILE A 1 133 ? 30.472 -1.876 4.311 1.00 57.25 133 ILE A O 1
ATOM 1029 N N . THR A 1 134 ? 32.425 -0.806 4.541 1.00 57.38 134 THR A N 1
ATOM 1030 C CA . THR A 1 134 ? 33.075 -1.436 3.391 1.00 57.38 134 THR A CA 1
ATOM 1031 C C . THR A 1 134 ? 34.037 -2.507 3.885 1.00 57.38 134 THR A C 1
ATOM 1033 O O . THR A 1 134 ? 34.894 -2.224 4.725 1.00 57.38 134 THR A O 1
ATOM 1036 N N . PHE A 1 135 ? 33.938 -3.724 3.350 1.00 65.62 135 PHE A N 1
ATOM 1037 C CA . PHE A 1 135 ? 34.950 -4.752 3.580 1.00 65.62 135 PHE A CA 1
ATOM 1038 C C . PHE A 1 135 ? 36.206 -4.396 2.779 1.00 65.62 135 PHE A C 1
ATOM 1040 O O . PHE A 1 135 ? 36.164 -4.321 1.554 1.00 65.62 135 PHE A O 1
ATOM 1047 N N . ALA A 1 136 ? 37.312 -4.147 3.476 1.00 66.69 136 ALA A N 1
ATOM 1048 C CA . ALA A 1 136 ? 38.623 -3.930 2.876 1.00 66.69 136 ALA A CA 1
ATOM 1049 C C . ALA A 1 136 ? 39.545 -5.106 3.218 1.00 66.69 136 ALA A C 1
ATOM 1051 O O . ALA A 1 136 ? 39.429 -5.691 4.296 1.00 66.69 136 ALA A O 1
ATOM 1052 N N . GLU A 1 137 ? 40.465 -5.440 2.314 1.00 62.84 137 GLU A N 1
ATOM 1053 C CA . GLU A 1 137 ? 41.528 -6.402 2.600 1.00 62.84 137 GLU A CA 1
ATOM 1054 C C . GLU A 1 137 ? 42.419 -5.843 3.719 1.00 62.84 137 GLU A C 1
ATOM 1056 O O . GLU A 1 137 ? 43.001 -4.766 3.585 1.00 62.84 137 GLU A O 1
ATOM 1061 N N . VAL A 1 138 ? 42.489 -6.559 4.842 1.00 59.72 138 VAL A N 1
ATOM 1062 C CA . VAL A 1 138 ? 43.341 -6.203 5.980 1.00 59.72 138 VAL A CA 1
ATOM 1063 C C . VAL A 1 138 ? 44.602 -7.044 5.884 1.00 59.72 138 VAL A C 1
ATOM 1065 O O . VAL A 1 138 ? 44.544 -8.270 5.989 1.00 59.72 138 VAL A O 1
ATOM 1068 N N . LYS A 1 139 ? 45.751 -6.398 5.671 1.00 67.44 139 LYS A N 1
ATOM 1069 C CA . LYS A 1 139 ? 47.035 -7.105 5.655 1.00 67.44 139 LYS A CA 1
ATOM 1070 C C . LYS A 1 139 ? 47.351 -7.638 7.050 1.00 67.44 139 LYS A C 1
ATOM 1072 O O . LYS A 1 139 ? 46.981 -7.038 8.059 1.00 67.44 139 LYS A O 1
ATOM 1077 N N . SER A 1 140 ? 48.069 -8.759 7.113 1.00 49.47 140 SER A N 1
ATOM 1078 C CA . SER A 1 140 ? 48.498 -9.343 8.388 1.00 49.47 140 SER A CA 1
ATOM 1079 C C . SER A 1 140 ? 49.280 -8.310 9.214 1.00 49.47 140 SER A C 1
ATOM 1081 O O . SER A 1 140 ? 50.315 -7.817 8.769 1.00 49.47 140 SER A O 1
ATOM 1083 N N . GLY A 1 141 ? 48.757 -7.960 10.392 1.00 65.38 141 GLY A N 1
ATOM 1084 C CA . GLY A 1 141 ? 49.327 -6.950 11.292 1.00 65.38 141 GLY A CA 1
ATOM 1085 C C . GLY A 1 141 ? 48.676 -5.559 11.242 1.00 65.38 141 GLY A C 1
ATOM 1086 O O . GLY A 1 141 ? 48.978 -4.736 12.105 1.00 65.38 141 GLY A O 1
ATOM 1087 N N . GLU A 1 142 ? 47.764 -5.280 10.304 1.00 55.72 142 GLU A N 1
ATOM 1088 C CA . GLU A 1 142 ? 47.019 -4.014 10.269 1.00 55.72 142 GLU A CA 1
ATOM 1089 C C . GLU A 1 142 ? 45.756 -4.057 11.142 1.00 55.72 142 GLU A C 1
ATOM 1091 O O . GLU A 1 142 ? 45.059 -5.068 11.243 1.00 55.72 142 GLU A O 1
ATOM 1096 N N . LYS A 1 143 ? 45.438 -2.930 11.792 1.00 59.16 143 LYS A N 1
ATOM 1097 C CA . LYS A 1 143 ? 44.186 -2.779 12.542 1.00 59.16 143 LYS A CA 1
ATOM 1098 C C . LYS A 1 143 ? 43.021 -2.573 11.575 1.00 59.16 143 LYS A C 1
ATOM 1100 O O . LYS A 1 143 ? 43.104 -1.754 10.662 1.00 59.16 143 LYS A O 1
ATOM 1105 N N . MET A 1 144 ? 41.915 -3.269 11.828 1.00 66.50 144 MET A N 1
ATOM 1106 C CA . MET A 1 144 ? 40.661 -3.088 11.094 1.00 66.50 144 MET A CA 1
ATOM 1107 C C . MET A 1 144 ? 40.165 -1.642 11.217 1.00 66.50 144 MET A C 1
ATOM 1109 O O . MET A 1 144 ? 40.167 -1.067 12.309 1.00 66.50 144 MET A O 1
ATOM 1113 N N . LYS A 1 145 ? 39.717 -1.055 10.102 1.00 63.56 145 LYS A N 1
ATOM 1114 C CA . LYS A 1 145 ? 39.056 0.254 10.119 1.00 63.56 145 LYS A CA 1
ATOM 1115 C C . LYS A 1 145 ? 37.667 0.106 10.738 1.00 63.56 145 LYS A C 1
ATOM 1117 O O . LYS A 1 145 ? 36.856 -0.680 10.260 1.00 63.56 145 LYS A O 1
ATOM 1122 N N . VAL A 1 146 ? 37.403 0.873 11.793 1.00 60.47 146 VAL A N 1
ATOM 1123 C CA . VAL A 1 146 ? 36.069 0.993 12.390 1.00 60.47 146 VAL A CA 1
ATOM 1124 C C . VAL A 1 146 ? 35.355 2.139 11.684 1.00 60.47 146 VAL A C 1
ATOM 1126 O O . VAL A 1 146 ? 35.784 3.288 11.779 1.00 60.47 146 VAL A O 1
ATOM 1129 N N . TYR A 1 147 ? 34.302 1.821 10.937 1.00 59.78 147 TYR A N 1
ATOM 1130 C CA . TYR A 1 147 ? 33.492 2.815 10.237 1.00 59.78 147 TYR A CA 1
ATOM 1131 C C . TYR A 1 147 ? 32.449 3.412 11.187 1.00 59.78 147 TYR A C 1
ATOM 1133 O O . TYR A 1 147 ? 31.861 2.701 12.001 1.00 59.78 147 TYR A O 1
ATOM 1141 N N . GLY A 1 148 ? 32.232 4.726 11.091 1.00 48.38 148 GLY A N 1
ATOM 1142 C CA . GLY A 1 148 ? 31.157 5.401 11.814 1.00 48.38 148 GLY A CA 1
ATOM 1143 C C . GLY A 1 148 ? 29.790 5.035 11.235 1.00 48.38 148 GLY A C 1
ATOM 1144 O O . GLY A 1 148 ? 29.649 4.880 10.023 1.00 48.38 148 GLY A O 1
ATOM 1145 N N . ILE A 1 149 ? 28.787 4.912 12.104 1.00 54.31 149 ILE A N 1
ATOM 1146 C CA . ILE A 1 149 ? 27.386 4.715 11.717 1.00 54.31 149 ILE A CA 1
ATOM 1147 C C . ILE A 1 149 ? 26.699 6.080 11.804 1.00 54.31 149 ILE A C 1
ATOM 1149 O O . ILE A 1 149 ? 26.687 6.695 12.868 1.00 54.31 149 ILE A O 1
ATOM 1153 N N . SER A 1 150 ? 26.142 6.554 10.690 1.00 51.50 150 SER A N 1
ATOM 1154 C CA . SER A 1 150 ? 25.241 7.710 10.659 1.00 51.50 150 SER A CA 1
ATOM 1155 C C . SER A 1 150 ? 23.814 7.206 10.455 1.00 51.50 150 SER A C 1
ATOM 1157 O O . SER A 1 150 ? 23.593 6.311 9.639 1.00 51.50 150 SER A O 1
ATOM 1159 N N . THR A 1 151 ? 22.853 7.749 11.202 1.00 54.12 151 THR A N 1
ATOM 1160 C CA . THR A 1 151 ? 21.440 7.352 11.114 1.00 54.12 151 THR A CA 1
ATOM 1161 C C . THR A 1 151 ? 20.559 8.578 10.932 1.00 54.12 151 THR A C 1
ATOM 1163 O O . THR A 1 151 ? 20.490 9.413 11.836 1.00 54.12 151 THR A O 1
ATOM 1166 N N . ALA A 1 152 ? 19.846 8.657 9.810 1.00 62.25 152 ALA A N 1
ATOM 1167 C CA . ALA A 1 152 ? 18.648 9.485 9.705 1.00 62.25 152 ALA A CA 1
ATOM 1168 C C . ALA A 1 152 ? 17.432 8.640 10.124 1.00 62.25 152 ALA A C 1
ATOM 1170 O O . ALA A 1 152 ? 17.433 7.416 9.961 1.00 62.25 152 ALA A O 1
ATOM 1171 N N . LYS A 1 153 ? 16.424 9.264 10.740 1.00 73.19 153 LYS A N 1
ATOM 1172 C CA . LYS A 1 153 ? 15.243 8.566 11.266 1.00 73.19 153 LYS A CA 1
ATOM 1173 C C . LYS A 1 153 ? 13.970 9.242 10.783 1.00 73.19 153 LYS A C 1
ATOM 1175 O O . LYS A 1 153 ? 13.852 10.459 10.902 1.00 73.19 153 LYS A O 1
ATOM 1180 N N . SER A 1 154 ? 13.014 8.438 10.338 1.00 77.12 154 SER A N 1
ATOM 1181 C CA . SER A 1 154 ? 11.640 8.868 10.081 1.00 77.12 154 SER A CA 1
ATOM 1182 C C . SER A 1 154 ? 10.725 8.135 11.056 1.00 77.12 154 SER A C 1
ATOM 1184 O O . SER A 1 154 ? 10.650 6.909 11.009 1.00 77.12 154 SER A O 1
ATOM 1186 N N . SER A 1 155 ? 10.068 8.864 11.961 1.00 81.62 155 SER A N 1
ATOM 1187 C CA . SER A 1 155 ? 9.149 8.266 12.938 1.00 81.62 155 SER A CA 1
ATOM 1188 C C . SER A 1 155 ? 7.728 8.261 12.385 1.00 81.62 155 SER A C 1
ATOM 1190 O O . SER A 1 155 ? 7.253 9.282 11.888 1.00 81.62 155 SER A O 1
ATOM 1192 N N . ILE A 1 156 ? 7.060 7.110 12.452 1.00 84.12 156 ILE A N 1
ATOM 1193 C CA . ILE A 1 156 ? 5.657 6.946 12.067 1.00 84.12 156 ILE A CA 1
ATOM 1194 C C . ILE A 1 156 ? 4.842 6.821 13.344 1.00 84.12 156 ILE A C 1
ATOM 1196 O O . ILE A 1 156 ? 4.956 5.834 14.073 1.00 84.12 156 ILE A O 1
ATOM 1200 N N . GLU A 1 157 ? 4.025 7.833 13.609 1.00 84.38 157 GLU A N 1
ATOM 1201 C CA . GLU A 1 157 ? 3.163 7.896 14.785 1.00 84.38 157 GLU A CA 1
ATOM 1202 C C . GLU A 1 157 ? 1.873 7.101 14.590 1.00 84.38 157 GLU A C 1
ATOM 1204 O O . GLU A 1 157 ? 1.385 6.906 13.477 1.00 84.38 157 GLU A O 1
ATOM 1209 N N . LYS A 1 158 ? 1.291 6.652 15.693 1.00 81.88 158 LYS A N 1
ATOM 1210 C CA . LYS A 1 158 ? 0.007 5.967 15.718 1.00 81.88 158 LYS A CA 1
ATOM 1211 C C . LYS A 1 158 ? -1.122 6.899 15.271 1.00 81.88 158 LYS A C 1
ATOM 1213 O O . LYS A 1 158 ? -1.296 7.977 15.833 1.00 81.88 158 LYS A O 1
ATOM 1218 N N . MET A 1 159 ? -1.948 6.443 14.332 1.00 81.62 159 MET A N 1
ATOM 1219 C CA . MET A 1 159 ? -3.187 7.117 13.941 1.00 81.62 159 MET A CA 1
ATOM 1220 C C . MET A 1 159 ? -4.386 6.253 14.340 1.00 81.62 159 MET A C 1
ATOM 1222 O O . MET A 1 159 ? -4.426 5.052 14.073 1.00 81.62 159 MET A O 1
ATOM 1226 N N . ILE A 1 160 ? -5.360 6.877 15.004 1.00 79.81 160 ILE A N 1
ATOM 1227 C CA . ILE A 1 160 ? -6.603 6.235 15.438 1.00 79.81 160 ILE A CA 1
ATOM 1228 C C . ILE A 1 160 ? -7.672 6.532 14.393 1.00 79.81 160 ILE A C 1
ATOM 1230 O O . ILE A 1 160 ? -7.959 7.695 14.108 1.00 79.81 160 ILE A O 1
ATOM 1234 N N . ILE A 1 161 ? -8.274 5.483 13.841 1.00 76.88 161 ILE A N 1
ATOM 1235 C CA . ILE A 1 161 ? -9.416 5.585 12.937 1.00 76.88 161 ILE A CA 1
ATOM 1236 C C . ILE A 1 161 ? -10.620 4.975 13.640 1.00 76.88 161 ILE A C 1
ATOM 1238 O O . ILE A 1 161 ? -10.598 3.804 14.016 1.00 76.88 161 ILE A O 1
ATOM 1242 N N . ALA A 1 162 ? -11.667 5.778 13.810 1.00 69.81 162 ALA A N 1
ATOM 1243 C CA . ALA A 1 162 ? -12.891 5.357 14.469 1.00 69.81 162 ALA A CA 1
ATOM 1244 C C . ALA A 1 162 ? -14.139 5.823 13.710 1.00 69.81 162 ALA A C 1
ATOM 1246 O O . ALA A 1 162 ? -14.144 6.885 13.085 1.00 69.81 162 ALA A O 1
ATOM 1247 N N . ALA A 1 163 ? -15.197 5.019 13.778 1.00 67.81 163 ALA A N 1
ATOM 1248 C CA . ALA A 1 163 ? -16.532 5.334 13.281 1.00 67.81 163 ALA A CA 1
ATOM 1249 C C . ALA A 1 163 ? -17.579 4.655 14.172 1.00 67.81 163 ALA A C 1
ATOM 1251 O O . ALA A 1 163 ? -17.325 3.566 14.674 1.00 67.81 163 ALA A O 1
ATOM 1252 N N . ALA A 1 164 ? -18.753 5.258 14.351 1.00 68.94 164 ALA A N 1
ATOM 1253 C CA . ALA A 1 164 ? -19.825 4.685 15.164 1.00 68.94 164 ALA A CA 1
ATOM 1254 C C . ALA A 1 164 ? -21.102 4.467 14.348 1.00 68.94 164 ALA A C 1
ATOM 1256 O O . ALA A 1 164 ? -21.414 5.246 13.445 1.00 68.94 164 ALA A O 1
ATOM 1257 N N . ILE A 1 165 ? -21.834 3.405 14.680 1.00 71.19 165 ILE A N 1
ATOM 1258 C CA . ILE A 1 165 ? -23.165 3.101 14.156 1.00 71.19 165 ILE A CA 1
ATOM 1259 C C . ILE A 1 165 ? -24.135 3.041 15.331 1.00 71.19 165 ILE A C 1
ATOM 1261 O O . ILE A 1 165 ? -23.948 2.236 16.238 1.00 71.19 165 ILE A O 1
ATOM 1265 N N . GLY A 1 166 ? -25.194 3.846 15.280 1.00 72.88 166 GLY A N 1
ATOM 1266 C CA . GLY A 1 166 ? -26.309 3.735 16.217 1.00 72.88 166 GLY A CA 1
ATOM 1267 C C . GLY A 1 166 ? -27.274 2.631 15.787 1.00 72.88 166 GLY A C 1
ATOM 1268 O O . GLY A 1 166 ? -27.878 2.709 14.716 1.00 72.88 166 GLY A O 1
ATOM 1269 N N . ILE A 1 167 ? -27.431 1.601 16.616 1.00 74.38 167 ILE A N 1
ATOM 1270 C CA . ILE A 1 167 ? -28.427 0.539 16.449 1.00 74.38 167 ILE A CA 1
ATOM 1271 C C . ILE A 1 167 ? -29.657 0.913 17.269 1.00 74.38 167 ILE A C 1
ATOM 1273 O O . ILE A 1 167 ? -29.599 0.989 18.492 1.00 74.38 167 ILE A O 1
ATOM 1277 N N . LEU A 1 168 ? -30.795 1.108 16.611 1.00 74.25 168 LEU A N 1
ATOM 1278 C CA . LEU A 1 168 ? -32.053 1.404 17.299 1.00 74.25 168 LEU A CA 1
ATOM 1279 C C . LEU A 1 168 ? -32.581 0.166 18.038 1.00 74.25 168 LEU A C 1
ATOM 1281 O O . LEU A 1 168 ? -32.573 -0.934 17.479 1.00 74.25 168 LEU A O 1
ATOM 1285 N N . ASP A 1 169 ? -33.149 0.354 19.237 1.00 72.06 169 ASP A N 1
ATOM 1286 C CA . ASP A 1 169 ? -33.812 -0.720 19.999 1.00 72.06 169 ASP A CA 1
ATOM 1287 C C . ASP A 1 169 ? -34.914 -1.390 19.150 1.00 72.06 169 ASP A C 1
ATOM 1289 O O . ASP A 1 169 ? -35.153 -2.590 19.257 1.00 72.06 169 ASP A O 1
ATOM 1293 N N . ASP A 1 170 ? -35.555 -0.642 18.246 1.00 75.25 170 ASP A N 1
ATOM 1294 C CA . ASP A 1 170 ? -36.570 -1.152 17.318 1.00 75.25 170 ASP A CA 1
ATOM 1295 C C . ASP A 1 170 ? -36.020 -2.212 16.351 1.00 75.25 170 ASP A C 1
ATOM 1297 O O . ASP A 1 170 ? -36.712 -3.183 16.047 1.00 75.25 170 ASP A O 1
ATOM 1301 N N . TRP A 1 171 ? -34.766 -2.099 15.902 1.00 74.50 171 TRP A N 1
ATOM 1302 C CA . TRP A 1 171 ? -34.170 -3.122 15.033 1.00 74.50 171 TRP A CA 1
ATOM 1303 C C . TRP A 1 171 ? -34.032 -4.461 15.761 1.00 74.50 171 TRP A C 1
ATOM 1305 O O . TRP A 1 171 ? -34.185 -5.516 15.144 1.00 74.50 171 TRP A O 1
ATOM 1315 N N . ILE A 1 172 ? -33.804 -4.413 17.074 1.00 72.38 172 ILE A N 1
ATOM 1316 C CA . ILE A 1 172 ? -33.729 -5.585 17.946 1.00 72.38 172 ILE A CA 1
ATOM 1317 C C . ILE A 1 172 ? -35.144 -6.095 18.257 1.00 72.38 172 ILE A C 1
ATOM 1319 O O . ILE A 1 172 ? -35.429 -7.276 18.065 1.00 72.38 172 ILE A O 1
ATOM 1323 N N . ASN A 1 173 ? -36.056 -5.204 18.656 1.00 74.06 173 ASN A N 1
ATOM 1324 C CA . ASN A 1 173 ? -37.430 -5.543 19.045 1.00 74.06 173 ASN A CA 1
ATOM 1325 C C . ASN A 1 173 ? -38.256 -6.141 17.894 1.00 74.06 173 ASN A C 1
ATOM 1327 O O . ASN A 1 173 ? -39.116 -6.988 18.135 1.00 74.06 173 ASN A O 1
ATOM 1331 N N . TYR A 1 174 ? -37.996 -5.724 16.651 1.00 78.81 174 TYR A N 1
ATOM 1332 C CA . TYR A 1 174 ? -38.686 -6.215 15.452 1.00 78.81 174 TYR A CA 1
ATOM 1333 C C . TYR A 1 174 ? -37.870 -7.239 14.646 1.00 78.81 174 TYR A C 1
ATOM 1335 O O . TY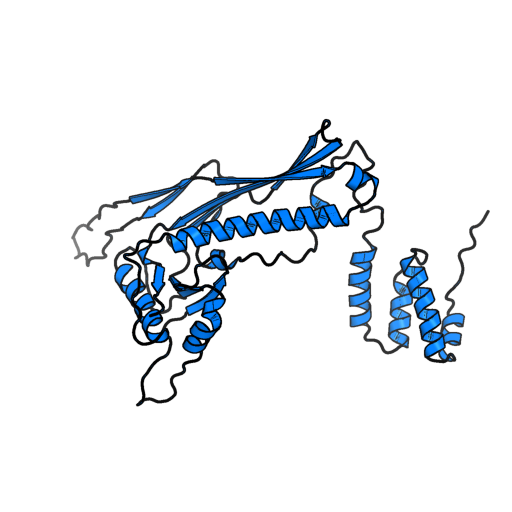R A 1 174 ? -38.191 -7.493 13.485 1.00 78.81 174 TYR A O 1
ATOM 1343 N N . ALA A 1 175 ? -36.833 -7.842 15.243 1.00 72.38 175 ALA A N 1
ATOM 1344 C CA . ALA A 1 175 ? -36.030 -8.905 14.627 1.00 72.38 175 ALA A CA 1
ATOM 1345 C C . ALA A 1 175 ? -35.440 -8.532 13.246 1.00 72.38 175 ALA A C 1
ATOM 1347 O O . ALA A 1 175 ? -35.314 -9.368 12.347 1.00 72.38 175 ALA A O 1
ATOM 1348 N N . MET A 1 176 ? -35.045 -7.268 13.058 1.00 76.06 176 MET A N 1
ATOM 1349 C CA . MET A 1 176 ? -34.458 -6.758 11.812 1.00 76.06 176 MET A CA 1
ATOM 1350 C C . MET A 1 176 ? -32.959 -7.094 11.706 1.00 76.06 176 MET A C 1
ATOM 1352 O O . MET A 1 176 ? -32.136 -6.241 11.379 1.00 76.06 176 MET A O 1
ATOM 1356 N N . TYR A 1 177 ? -32.583 -8.351 11.956 1.00 70.69 177 TYR A N 1
ATOM 1357 C CA . TYR A 1 177 ? -31.182 -8.801 12.021 1.00 70.69 177 TYR A CA 1
ATOM 1358 C C . TYR A 1 177 ? -30.398 -8.599 10.715 1.00 70.69 177 TYR A C 1
ATOM 1360 O O . TYR A 1 177 ? -29.174 -8.489 10.719 1.00 70.69 177 TYR A O 1
ATOM 1368 N N . TRP A 1 178 ? -31.097 -8.512 9.583 1.00 71.38 178 TRP A N 1
ATOM 1369 C CA . TRP A 1 178 ? -30.483 -8.239 8.287 1.00 71.38 178 TRP A CA 1
ATOM 1370 C C . TRP A 1 178 ? -29.893 -6.821 8.200 1.00 71.38 178 TRP A C 1
ATOM 1372 O O . TRP A 1 178 ? -28.806 -6.668 7.646 1.00 71.38 178 TRP A O 1
ATOM 1382 N N . ASN A 1 179 ? -30.549 -5.813 8.793 1.00 73.56 179 ASN A N 1
ATOM 1383 C CA . ASN A 1 179 ? -30.041 -4.436 8.854 1.00 73.56 179 ASN A CA 1
ATOM 1384 C C . ASN A 1 179 ? -28.755 -4.366 9.672 1.00 73.56 179 ASN A C 1
ATOM 1386 O O . ASN A 1 179 ? -27.789 -3.725 9.269 1.00 73.56 179 ASN A O 1
ATOM 1390 N N . LEU A 1 180 ? -28.737 -5.076 10.800 1.00 69.88 180 LEU A N 1
ATOM 1391 C CA . LEU A 1 180 ? -27.585 -5.134 11.689 1.00 69.88 180 LEU A CA 1
ATOM 1392 C C . LEU A 1 180 ? -26.363 -5.743 10.989 1.00 69.88 180 LEU A C 1
ATOM 1394 O O . LEU A 1 180 ? -25.276 -5.169 11.018 1.00 69.88 180 LEU A O 1
ATOM 1398 N N . ASN A 1 181 ? -26.557 -6.872 10.303 1.00 72.38 181 ASN A N 1
ATOM 1399 C CA . ASN A 1 181 ? -25.479 -7.532 9.571 1.00 72.38 181 ASN A CA 1
ATOM 1400 C C . ASN A 1 181 ? -24.959 -6.673 8.410 1.00 72.38 181 ASN A C 1
ATOM 1402 O O . ASN A 1 181 ? -23.749 -6.596 8.212 1.00 72.38 181 ASN A O 1
ATOM 1406 N N . GLN A 1 182 ? -25.840 -6.001 7.660 1.00 76.06 182 GLN A N 1
ATOM 1407 C CA . GLN A 1 182 ? -25.414 -5.095 6.587 1.00 76.06 182 GLN A CA 1
ATOM 1408 C C . GLN A 1 182 ? -24.618 -3.904 7.128 1.00 76.06 182 GLN A C 1
ATOM 1410 O O . GLN A 1 182 ? -23.550 -3.604 6.600 1.00 76.06 182 GLN A O 1
ATOM 1415 N N . ALA A 1 183 ? -25.087 -3.284 8.213 1.00 71.94 183 ALA A N 1
ATOM 1416 C CA . ALA A 1 183 ? -24.415 -2.154 8.843 1.00 71.94 183 ALA A CA 1
ATOM 1417 C C . ALA A 1 183 ? -23.010 -2.529 9.356 1.00 71.94 183 ALA A C 1
ATOM 1419 O O . ALA A 1 183 ? -22.041 -1.815 9.099 1.00 71.94 183 ALA A O 1
ATOM 1420 N N . ALA A 1 184 ? -22.871 -3.691 10.004 1.00 74.50 184 ALA A N 1
ATOM 1421 C CA . ALA A 1 184 ? -21.580 -4.185 10.486 1.00 74.50 184 ALA A CA 1
ATOM 1422 C C . ALA A 1 184 ? -20.597 -4.500 9.340 1.00 74.50 184 ALA A C 1
ATOM 1424 O O . ALA A 1 184 ? -19.413 -4.154 9.411 1.00 74.50 184 ALA A O 1
ATOM 1425 N N . VAL A 1 185 ? -21.077 -5.132 8.261 1.00 76.75 185 VAL A N 1
ATOM 1426 C CA . VAL A 1 185 ? -20.260 -5.424 7.070 1.00 76.75 185 VAL A CA 1
ATOM 1427 C C . VAL A 1 185 ? -19.828 -4.133 6.374 1.00 76.75 185 VAL A C 1
ATOM 1429 O O . VAL A 1 185 ? -18.674 -4.020 5.951 1.00 76.75 185 VAL A O 1
ATOM 1432 N N . GLU A 1 186 ? -20.714 -3.142 6.279 1.00 76.19 186 GLU A N 1
ATOM 1433 C CA . GLU A 1 186 ? -20.392 -1.848 5.684 1.00 76.19 186 GLU A CA 1
ATOM 1434 C C . GLU A 1 186 ? -19.342 -1.092 6.506 1.00 76.19 186 GLU A C 1
ATOM 1436 O O . GLU A 1 186 ? -18.346 -0.651 5.929 1.00 76.19 186 GLU A O 1
ATOM 1441 N N . ALA A 1 187 ? -19.485 -1.011 7.835 1.00 73.44 187 ALA A N 1
ATOM 1442 C CA . ALA A 1 187 ? -18.481 -0.392 8.708 1.00 73.44 187 ALA A CA 1
ATOM 1443 C C . ALA A 1 187 ? -17.089 -0.999 8.505 1.00 73.44 187 ALA A C 1
ATOM 1445 O O . ALA A 1 187 ? -16.115 -0.277 8.270 1.00 73.44 187 ALA A O 1
ATOM 1446 N N . ARG A 1 188 ? -17.000 -2.335 8.524 1.00 79.12 188 ARG A N 1
ATOM 1447 C CA . ARG A 1 188 ? -15.739 -3.048 8.290 1.00 79.12 188 ARG A CA 1
ATOM 1448 C C . ARG A 1 188 ? -15.168 -2.738 6.905 1.00 79.12 188 ARG A C 1
ATOM 1450 O O . ARG A 1 188 ? -13.980 -2.450 6.777 1.00 79.12 188 ARG A O 1
ATOM 1457 N N . SER A 1 189 ? -16.011 -2.746 5.874 1.00 78.38 189 SER A N 1
ATOM 1458 C CA . SER A 1 189 ? -15.598 -2.431 4.501 1.00 78.38 189 SER A CA 1
ATOM 1459 C C . SER A 1 189 ? -15.042 -1.011 4.387 1.00 78.38 189 SER A C 1
ATOM 1461 O O . SER A 1 189 ? -14.010 -0.804 3.753 1.00 78.38 189 SER A O 1
ATOM 1463 N N . LYS A 1 190 ? -15.689 -0.029 5.028 1.00 80.81 190 LYS A N 1
ATOM 1464 C CA . LYS A 1 190 ? -15.255 1.376 5.033 1.00 80.81 190 LYS A CA 1
ATOM 1465 C C . LYS A 1 190 ? -13.930 1.575 5.761 1.00 80.81 190 LYS A C 1
ATOM 1467 O O . LYS A 1 190 ? -13.116 2.367 5.294 1.00 80.81 190 LYS A O 1
ATOM 1472 N N . TYR A 1 191 ? -13.691 0.845 6.850 1.00 80.62 191 TYR A N 1
ATOM 1473 C CA . TYR A 1 191 ? -12.408 0.874 7.550 1.00 80.62 191 TYR A CA 1
ATOM 1474 C C . TYR A 1 191 ? -11.256 0.429 6.635 1.00 80.62 191 TYR A C 1
ATOM 1476 O O . TYR A 1 191 ? -10.294 1.175 6.447 1.00 80.62 191 TYR A O 1
ATOM 1484 N N . TYR A 1 192 ? -11.376 -0.736 5.990 1.00 83.88 192 TYR A N 1
ATOM 1485 C CA . TYR A 1 192 ? -10.332 -1.217 5.078 1.00 83.88 192 TYR A CA 1
ATOM 1486 C C . TYR A 1 192 ? -10.216 -0.371 3.802 1.00 83.88 192 TYR A C 1
ATOM 1488 O O . TYR A 1 192 ? -9.117 -0.184 3.281 1.00 83.88 192 TYR A O 1
ATOM 1496 N N . ASP A 1 193 ? -11.320 0.199 3.314 1.00 85.31 193 ASP A N 1
ATOM 1497 C CA . ASP A 1 193 ? -11.303 1.138 2.190 1.00 85.31 193 ASP A CA 1
ATOM 1498 C C . ASP A 1 193 ? -10.557 2.440 2.533 1.00 85.31 193 ASP A C 1
ATOM 1500 O O . ASP A 1 193 ? -9.784 2.952 1.714 1.00 85.31 193 ASP A O 1
ATOM 1504 N N . LYS A 1 194 ? -10.733 2.958 3.757 1.00 85.06 194 LYS A N 1
ATOM 1505 C CA . LYS A 1 194 ? -9.977 4.108 4.271 1.00 85.06 194 LYS A CA 1
ATOM 1506 C C . LYS A 1 194 ? -8.498 3.769 4.420 1.00 85.06 194 LYS A C 1
ATOM 1508 O O . LYS A 1 194 ? -7.666 4.529 3.932 1.00 85.06 194 LYS A O 1
ATOM 1513 N N . MET A 1 195 ? -8.183 2.603 4.985 1.00 85.25 195 MET A N 1
ATOM 1514 C CA . MET A 1 195 ? -6.809 2.111 5.094 1.00 85.25 195 MET A CA 1
ATOM 1515 C C . MET A 1 195 ? -6.132 2.063 3.726 1.00 85.25 195 MET A C 1
ATOM 1517 O O . MET A 1 195 ? -5.069 2.653 3.549 1.00 85.25 195 MET A O 1
ATOM 1521 N N . ALA A 1 196 ? -6.768 1.452 2.728 1.00 87.31 196 ALA A N 1
ATOM 1522 C CA . ALA A 1 196 ? -6.232 1.427 1.374 1.00 87.31 196 ALA A CA 1
ATOM 1523 C C . ALA A 1 196 ? -6.064 2.834 0.783 1.00 87.31 196 ALA A C 1
ATOM 1525 O O . ALA A 1 196 ? -5.049 3.116 0.150 1.00 87.31 196 ALA A O 1
ATOM 1526 N N . THR A 1 197 ? -7.040 3.722 0.998 1.00 90.06 197 THR A N 1
ATOM 1527 C CA . THR A 1 197 ? -6.983 5.115 0.526 1.00 90.06 197 THR A CA 1
ATOM 1528 C C . THR A 1 197 ? -5.753 5.837 1.078 1.00 90.06 197 THR A C 1
ATOM 1530 O O . THR A 1 197 ? -5.042 6.475 0.307 1.00 90.06 197 THR A O 1
ATOM 1533 N N . ASP A 1 198 ? -5.450 5.673 2.365 1.00 88.88 198 ASP A N 1
ATOM 1534 C CA . ASP A 1 198 ? -4.289 6.306 3.000 1.00 88.88 198 ASP A CA 1
ATOM 1535 C C . ASP A 1 198 ? -2.963 5.757 2.460 1.00 88.88 198 ASP A C 1
ATOM 1537 O O . ASP A 1 198 ? -2.059 6.523 2.132 1.00 88.88 198 ASP A O 1
ATOM 1541 N N . HIS A 1 199 ? -2.858 4.438 2.271 1.00 89.88 199 HIS A N 1
ATOM 1542 C CA . HIS A 1 199 ? -1.643 3.825 1.722 1.00 89.88 199 HIS A CA 1
ATOM 1543 C C . HIS A 1 199 ? -1.402 4.232 0.260 1.00 89.88 199 HIS A C 1
ATOM 1545 O O . HIS A 1 199 ? -0.273 4.530 -0.131 1.00 89.88 199 HIS A O 1
ATOM 1551 N N . TYR A 1 200 ? -2.453 4.280 -0.562 1.00 92.38 200 TYR A N 1
ATOM 1552 C CA . TYR A 1 200 ? -2.329 4.750 -1.943 1.00 92.38 200 TYR A CA 1
ATOM 1553 C C . TYR A 1 200 ? -2.095 6.263 -2.030 1.00 92.38 200 TYR A C 1
ATOM 1555 O O . TYR A 1 200 ? -1.446 6.707 -2.976 1.00 92.38 200 TYR A O 1
ATOM 1563 N N . ALA A 1 201 ? -2.550 7.048 -1.048 1.00 90.69 201 ALA A N 1
ATOM 1564 C CA . ALA A 1 201 ? -2.232 8.470 -0.964 1.00 90.69 201 ALA A CA 1
ATOM 1565 C C . ALA A 1 201 ? -0.730 8.704 -0.740 1.00 90.69 201 ALA A C 1
ATOM 1567 O O . ALA A 1 201 ? -0.169 9.582 -1.389 1.00 90.69 201 ALA A O 1
ATOM 1568 N N . LEU A 1 202 ? -0.058 7.880 0.078 1.00 90.62 202 LEU A N 1
ATOM 1569 C CA . LEU A 1 202 ? 1.406 7.930 0.229 1.00 90.62 202 LEU A CA 1
ATOM 1570 C C . LEU A 1 202 ? 2.117 7.674 -1.104 1.00 90.62 202 LEU A C 1
ATOM 1572 O O . LEU A 1 202 ? 3.024 8.411 -1.479 1.00 90.62 202 LEU A O 1
ATOM 1576 N N . LEU A 1 203 ? 1.661 6.673 -1.861 1.00 91.56 203 LEU A N 1
ATOM 1577 C CA . LEU A 1 203 ? 2.216 6.380 -3.183 1.00 91.56 203 LEU A CA 1
ATOM 1578 C C . LEU A 1 203 ? 1.968 7.525 -4.179 1.00 91.56 203 LEU A C 1
ATOM 1580 O O . LEU A 1 203 ? 2.832 7.846 -4.991 1.00 91.56 203 LEU A O 1
ATOM 1584 N N . ALA A 1 204 ? 0.806 8.176 -4.111 1.00 92.25 204 ALA A N 1
ATOM 1585 C CA . ALA A 1 204 ? 0.497 9.339 -4.937 1.00 92.25 204 ALA A CA 1
ATOM 1586 C C . ALA A 1 204 ? 1.283 10.602 -4.532 1.00 92.25 204 ALA A C 1
ATOM 1588 O O . ALA A 1 204 ? 1.458 11.498 -5.365 1.00 92.25 204 ALA A O 1
ATOM 1589 N N . ALA A 1 205 ? 1.766 10.663 -3.290 1.00 91.69 205 ALA A N 1
ATOM 1590 C CA . ALA A 1 205 ? 2.492 11.791 -2.720 1.00 91.69 205 ALA A CA 1
ATOM 1591 C C . ALA A 1 205 ? 4.018 11.737 -2.921 1.00 91.69 205 ALA A C 1
ATOM 1593 O O . ALA A 1 205 ? 4.673 12.723 -2.597 1.00 91.69 205 ALA A O 1
ATOM 1594 N N . ILE A 1 206 ? 4.575 10.650 -3.478 1.00 92.62 206 ILE A N 1
ATOM 1595 C CA . ILE A 1 206 ? 6.022 10.555 -3.758 1.00 92.62 206 ILE A CA 1
ATOM 1596 C C . ILE A 1 206 ? 6.509 11.730 -4.620 1.00 92.62 206 ILE A C 1
ATOM 1598 O O . ILE A 1 206 ? 5.773 12.185 -5.509 1.00 92.62 206 ILE A O 1
ATOM 1602 N N . SER A 1 207 ? 7.746 12.175 -4.386 1.00 92.12 207 SER A N 1
ATOM 1603 C CA . SER A 1 207 ? 8.381 13.305 -5.067 1.00 92.12 207 SER A CA 1
ATOM 1604 C C . SER A 1 207 ? 8.305 13.185 -6.589 1.00 92.12 207 SER A C 1
ATOM 1606 O O . SER A 1 207 ? 8.363 12.097 -7.171 1.00 92.12 207 SER A O 1
ATOM 1608 N N . SER A 1 208 ? 8.237 14.338 -7.257 1.00 92.56 208 SER A N 1
ATOM 1609 C CA . SER A 1 208 ? 8.346 14.425 -8.713 1.00 92.56 208 SER A CA 1
ATOM 1610 C C . SER A 1 208 ? 9.687 13.927 -9.249 1.00 92.56 208 SER A C 1
ATOM 1612 O O . SER A 1 208 ? 9.760 13.588 -10.428 1.00 92.56 208 SER A O 1
ATOM 1614 N N . ASP A 1 209 ? 10.719 13.842 -8.406 1.00 92.12 209 ASP A N 1
ATOM 1615 C CA . ASP A 1 209 ? 12.021 13.268 -8.773 1.00 92.12 209 ASP A CA 1
ATOM 1616 C C . ASP A 1 209 ? 11.899 11.784 -9.158 1.00 92.12 209 ASP A C 1
ATOM 1618 O O . ASP A 1 209 ? 12.680 11.275 -9.958 1.00 92.12 209 ASP A O 1
ATOM 1622 N N . GLN A 1 210 ? 10.854 11.110 -8.664 1.00 94.75 210 GLN A N 1
ATOM 1623 C CA . GLN A 1 210 ? 10.554 9.709 -8.963 1.00 94.75 210 GLN A CA 1
ATOM 1624 C C . GLN A 1 210 ? 9.719 9.514 -10.235 1.00 94.75 210 GLN A C 1
ATOM 1626 O O . GLN A 1 210 ? 9.240 8.407 -10.507 1.00 94.75 210 GLN A O 1
ATOM 1631 N N . ASN A 1 211 ? 9.493 10.572 -11.015 1.00 95.31 211 ASN A N 1
ATOM 1632 C CA . ASN A 1 211 ? 8.732 10.476 -12.253 1.00 95.31 211 ASN A CA 1
ATOM 1633 C C . ASN A 1 211 ? 9.579 9.862 -13.378 1.00 95.31 211 ASN A C 1
ATOM 1635 O O . ASN A 1 211 ? 10.601 10.407 -13.794 1.00 95.31 211 ASN A O 1
ATOM 1639 N N . GLU A 1 212 ? 9.098 8.756 -13.938 1.00 95.69 212 GLU A N 1
ATOM 1640 C CA . GLU A 1 212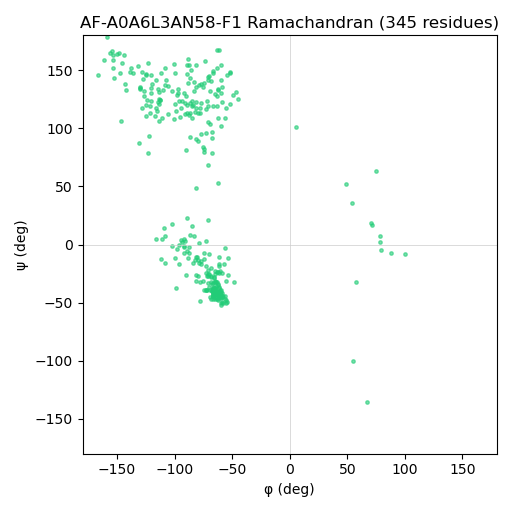 ? 9.623 8.175 -15.166 1.00 95.69 212 GLU A CA 1
ATOM 1641 C C . GLU A 1 212 ? 8.870 8.736 -16.373 1.00 95.69 212 GLU A C 1
ATOM 1643 O O . GLU A 1 212 ? 7.648 8.602 -16.490 1.00 95.69 212 GLU A O 1
ATOM 1648 N N . SER A 1 213 ? 9.617 9.355 -17.287 1.00 94.75 213 SER A N 1
ATOM 1649 C CA . SER A 1 213 ? 9.070 9.860 -18.546 1.00 94.75 213 SER A CA 1
ATOM 1650 C C . SER A 1 213 ? 8.688 8.711 -19.474 1.00 94.75 213 SER A C 1
ATOM 1652 O O . SER A 1 213 ? 9.376 7.692 -19.537 1.00 94.75 213 SER A O 1
ATOM 1654 N N . PHE A 1 214 ? 7.610 8.890 -20.234 1.00 94.19 214 PHE A N 1
ATOM 1655 C CA . PHE A 1 214 ? 7.174 7.889 -21.198 1.00 94.19 214 PHE A CA 1
ATOM 1656 C C . PHE A 1 214 ? 8.242 7.664 -22.283 1.00 94.19 214 PHE A C 1
ATOM 1658 O O . PHE A 1 214 ? 8.810 8.608 -22.833 1.00 94.19 214 PHE A O 1
ATOM 1665 N N . SER A 1 215 ? 8.526 6.398 -22.595 1.00 88.19 215 SER A N 1
ATOM 1666 C CA . SER A 1 215 ? 9.605 5.990 -23.499 1.00 88.19 215 SER A CA 1
ATOM 1667 C C . SER A 1 215 ? 9.092 5.147 -24.662 1.00 88.19 215 SER A C 1
ATOM 1669 O O . SER A 1 215 ? 9.268 3.939 -24.670 1.00 88.19 215 SER A O 1
ATOM 1671 N N . THR A 1 216 ? 8.502 5.751 -25.695 1.00 88.06 216 THR A N 1
ATOM 1672 C CA . THR A 1 216 ? 7.982 5.101 -26.931 1.00 88.06 216 THR A CA 1
ATOM 1673 C C . THR A 1 216 ? 6.917 3.995 -26.760 1.00 88.06 216 THR A C 1
ATOM 1675 O O . THR A 1 216 ? 6.047 3.881 -27.615 1.00 88.06 216 THR A O 1
ATOM 1678 N N . SER A 1 217 ? 6.939 3.214 -25.679 1.00 89.44 217 SER A N 1
ATOM 1679 C CA . SER A 1 217 ? 5.987 2.186 -25.275 1.00 89.44 217 SER A CA 1
ATOM 1680 C C . SER A 1 217 ? 6.002 2.022 -23.749 1.00 89.44 217 SER A C 1
ATOM 1682 O O . SER A 1 217 ? 6.974 2.365 -23.062 1.00 89.44 217 SER A O 1
ATOM 1684 N N . ASP A 1 218 ? 4.927 1.470 -23.189 1.00 90.00 218 ASP A N 1
ATOM 1685 C CA . ASP A 1 218 ? 4.848 1.195 -21.748 1.00 90.00 218 ASP A CA 1
ATOM 1686 C C . ASP A 1 218 ? 5.861 0.139 -21.303 1.00 90.00 218 ASP A C 1
ATOM 1688 O O . ASP A 1 218 ? 6.395 0.227 -20.203 1.00 90.00 218 ASP A O 1
ATOM 1692 N N . VAL A 1 219 ? 6.187 -0.817 -22.179 1.00 91.19 219 VAL A N 1
ATOM 1693 C CA . VAL A 1 219 ? 7.178 -1.869 -21.913 1.00 91.19 219 VAL A CA 1
ATOM 1694 C C . VAL A 1 219 ? 8.546 -1.260 -21.606 1.00 91.19 219 VAL A C 1
ATOM 169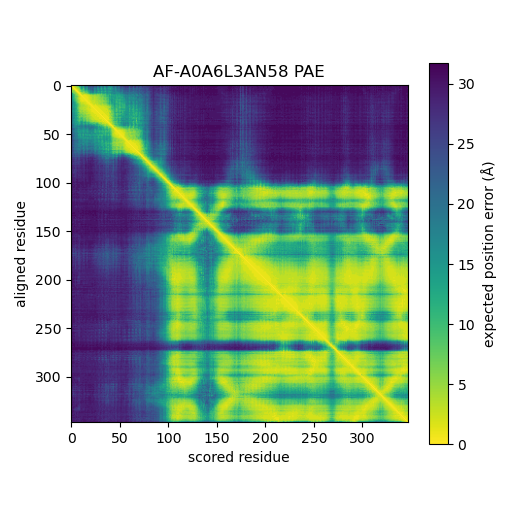6 O O . VAL A 1 219 ? 9.166 -1.580 -20.591 1.00 91.19 219 VAL A O 1
ATOM 1699 N N . LYS A 1 220 ? 9.011 -0.340 -22.458 1.00 90.75 220 LYS A N 1
ATOM 1700 C CA . LYS A 1 220 ? 10.272 0.379 -22.240 1.00 90.75 220 LYS A CA 1
ATOM 1701 C C . LYS A 1 220 ? 10.206 1.278 -21.017 1.00 90.75 220 LYS A C 1
ATOM 1703 O O . LYS A 1 220 ? 11.141 1.279 -20.227 1.00 90.75 220 LYS A O 1
ATOM 1708 N N . THR A 1 221 ? 9.098 1.989 -20.834 1.00 93.62 221 THR A N 1
ATOM 1709 C CA . THR A 1 221 ? 8.892 2.862 -19.670 1.00 93.62 221 THR A CA 1
ATOM 1710 C C . THR A 1 221 ? 8.984 2.066 -18.361 1.00 93.62 221 THR A C 1
ATOM 1712 O O . THR A 1 221 ? 9.701 2.465 -17.450 1.00 93.62 221 THR A O 1
ATOM 1715 N N . MET A 1 222 ? 8.349 0.889 -18.285 1.00 93.56 222 MET A N 1
ATOM 1716 C CA . MET A 1 222 ? 8.434 -0.019 -17.132 1.00 93.56 222 MET A CA 1
ATOM 1717 C C . MET A 1 222 ? 9.852 -0.550 -16.908 1.00 93.56 222 MET A C 1
ATOM 1719 O O . MET A 1 222 ? 10.346 -0.513 -15.784 1.00 93.56 222 MET A O 1
ATOM 1723 N N . ASN A 1 223 ? 10.527 -1.015 -17.963 1.00 92.81 223 ASN A N 1
ATOM 1724 C CA . ASN A 1 223 ? 11.902 -1.505 -17.846 1.00 92.81 223 ASN A CA 1
ATOM 1725 C C . ASN A 1 223 ? 12.865 -0.393 -17.389 1.00 92.81 223 ASN A C 1
ATOM 1727 O O . ASN A 1 223 ? 13.718 -0.641 -16.538 1.00 92.81 223 ASN A O 1
ATOM 1731 N N . ASN A 1 224 ? 12.706 0.830 -17.903 1.00 93.75 224 ASN A N 1
ATOM 1732 C CA . ASN A 1 224 ? 13.490 1.990 -17.477 1.00 93.75 224 ASN A CA 1
ATOM 1733 C C . ASN A 1 224 ? 13.223 2.324 -16.008 1.00 93.75 224 ASN A C 1
ATOM 1735 O O . ASN A 1 224 ? 14.174 2.510 -15.255 1.00 93.75 224 ASN A O 1
ATOM 1739 N N . ALA A 1 225 ? 11.955 2.331 -15.585 1.00 94.56 225 ALA A N 1
ATOM 1740 C CA . ALA A 1 225 ? 11.576 2.559 -14.195 1.00 94.56 225 ALA A CA 1
ATOM 1741 C C . ALA A 1 225 ? 12.223 1.531 -13.252 1.00 94.56 225 ALA A C 1
ATOM 1743 O O . ALA A 1 225 ? 12.884 1.916 -12.289 1.00 94.56 225 ALA A O 1
ATOM 1744 N N . CYS A 1 226 ? 12.110 0.233 -13.555 1.00 93.06 226 CYS A N 1
ATOM 1745 C CA . CYS A 1 226 ? 12.769 -0.826 -12.785 1.00 93.06 226 CYS A CA 1
ATOM 1746 C C . CYS A 1 226 ? 14.293 -0.640 -12.753 1.00 93.06 226 CYS A C 1
ATOM 1748 O O . CYS A 1 226 ? 14.899 -0.718 -11.687 1.00 93.06 226 CYS A O 1
ATOM 1750 N N . SER A 1 227 ? 14.915 -0.343 -13.898 1.00 92.56 227 SER A N 1
ATOM 1751 C CA . SER A 1 227 ? 16.360 -0.112 -13.976 1.00 92.56 227 SER A CA 1
ATOM 1752 C C . SER A 1 227 ? 16.808 1.092 -13.146 1.00 92.56 227 SER A C 1
ATOM 1754 O O . SER A 1 227 ? 17.838 1.009 -12.481 1.00 92.56 227 SER A O 1
ATOM 1756 N N . LYS A 1 228 ? 16.056 2.200 -13.152 1.00 93.50 228 LYS A N 1
ATOM 1757 C CA . LYS A 1 228 ? 16.376 3.375 -12.332 1.00 93.50 228 LYS A CA 1
ATOM 1758 C C . LYS A 1 228 ? 16.233 3.089 -10.847 1.00 93.50 228 LYS A C 1
ATOM 1760 O O . LYS A 1 228 ? 17.095 3.509 -10.088 1.00 93.50 228 LYS A O 1
ATOM 1765 N N . ILE A 1 229 ? 15.230 2.307 -10.439 1.00 93.31 229 ILE A N 1
ATOM 1766 C CA . ILE A 1 229 ? 15.126 1.844 -9.047 1.00 93.31 229 ILE A CA 1
ATOM 1767 C C . ILE A 1 229 ? 16.407 1.097 -8.648 1.00 93.31 229 ILE A C 1
ATOM 1769 O O . ILE A 1 229 ? 16.962 1.369 -7.589 1.00 93.31 229 ILE A O 1
ATOM 1773 N N . PHE A 1 230 ? 16.943 0.213 -9.498 1.00 91.31 230 PHE A N 1
ATOM 1774 C CA . PHE A 1 230 ? 18.222 -0.448 -9.206 1.00 91.31 230 PHE A CA 1
ATOM 1775 C C . PHE A 1 230 ? 19.392 0.527 -9.071 1.00 91.31 230 PHE A C 1
ATOM 1777 O O . PHE A 1 230 ? 20.213 0.364 -8.170 1.00 91.31 230 PHE A O 1
ATOM 1784 N N . THR A 1 231 ? 19.492 1.508 -9.969 1.00 91.06 231 THR A N 1
ATOM 1785 C CA . THR A 1 231 ? 20.582 2.490 -9.951 1.00 91.06 231 THR A CA 1
ATOM 1786 C C . THR A 1 231 ? 20.509 3.402 -8.730 1.00 91.06 231 THR A C 1
ATOM 1788 O O . THR A 1 231 ? 21.525 3.599 -8.072 1.00 91.06 231 THR A O 1
ATOM 1791 N N . ASP A 1 232 ? 19.325 3.895 -8.381 1.00 90.56 232 ASP A N 1
ATOM 1792 C CA . ASP A 1 232 ? 19.168 4.892 -7.318 1.00 90.56 232 ASP A CA 1
ATOM 1793 C C . ASP A 1 232 ? 19.203 4.254 -5.920 1.00 90.56 232 ASP A C 1
ATOM 1795 O O . ASP A 1 232 ? 19.663 4.863 -4.954 1.00 90.56 232 ASP A O 1
ATOM 1799 N N . LEU A 1 233 ? 18.815 2.978 -5.811 1.00 88.56 233 LEU A N 1
ATOM 1800 C CA . LEU A 1 233 ? 18.998 2.193 -4.588 1.00 88.56 233 LEU A CA 1
ATOM 1801 C C . LEU A 1 233 ? 20.421 1.630 -4.431 1.00 88.56 233 LEU A C 1
ATOM 1803 O O . LEU A 1 233 ? 20.767 1.134 -3.349 1.00 88.56 233 LEU A O 1
ATOM 1807 N N . ALA A 1 234 ? 21.262 1.695 -5.469 1.00 84.62 234 ALA A N 1
ATOM 1808 C CA . ALA A 1 234 ? 22.645 1.245 -5.380 1.00 84.62 234 ALA A CA 1
ATOM 1809 C C . ALA A 1 234 ? 23.413 2.097 -4.358 1.00 84.62 234 ALA A C 1
ATOM 1811 O O . ALA A 1 234 ? 23.405 3.323 -4.390 1.00 84.62 234 ALA A O 1
ATOM 1812 N N . GLY A 1 235 ? 24.082 1.439 -3.410 1.00 76.38 235 GLY A N 1
ATOM 1813 C CA . GLY A 1 235 ? 24.821 2.128 -2.347 1.00 76.38 235 GLY A CA 1
ATOM 1814 C C . GLY A 1 235 ? 23.964 2.648 -1.186 1.00 76.38 235 GLY A C 1
ATOM 1815 O O . GLY A 1 235 ? 24.529 3.058 -0.177 1.00 76.38 235 GLY A O 1
ATOM 1816 N N . LYS A 1 236 ? 22.628 2.541 -1.243 1.00 79.56 236 LYS A N 1
ATOM 1817 C CA . LYS A 1 236 ? 21.713 2.934 -0.149 1.00 79.56 236 LYS A CA 1
ATOM 1818 C C . LYS A 1 236 ? 21.420 1.815 0.864 1.00 79.56 236 LYS A C 1
ATOM 1820 O O . LYS A 1 236 ? 20.379 1.802 1.519 1.00 79.56 236 LYS A O 1
ATOM 1825 N N . GLY A 1 237 ? 22.317 0.830 0.962 1.00 73.69 237 GLY A N 1
ATOM 1826 C CA . GLY A 1 237 ? 22.168 -0.334 1.849 1.00 73.69 237 GLY A CA 1
ATOM 1827 C C . GLY A 1 237 ? 21.228 -1.429 1.326 1.00 73.69 237 GLY A C 1
ATOM 1828 O O . GLY A 1 237 ? 20.955 -2.398 2.033 1.00 73.69 237 GLY A O 1
ATOM 1829 N N . TYR A 1 238 ? 20.748 -1.313 0.085 1.00 80.50 238 TYR A N 1
ATOM 1830 C CA . TYR A 1 238 ? 19.940 -2.344 -0.559 1.00 80.50 238 TYR A CA 1
ATOM 1831 C C . TYR A 1 238 ? 20.839 -3.412 -1.181 1.00 80.50 238 TYR A C 1
ATOM 1833 O O . TYR A 1 238 ? 21.620 -3.132 -2.086 1.00 80.50 238 TYR A O 1
ATOM 1841 N N . VAL A 1 239 ? 20.697 -4.662 -0.734 1.00 78.94 239 VAL A N 1
ATOM 1842 C CA . VAL A 1 239 ? 21.240 -5.811 -1.472 1.00 78.94 239 VAL A CA 1
ATOM 1843 C C . VAL A 1 239 ? 20.269 -6.120 -2.607 1.00 78.94 239 VAL A C 1
ATOM 1845 O O . VAL A 1 239 ? 19.108 -6.459 -2.347 1.00 78.94 239 VAL A O 1
ATOM 1848 N N . LEU A 1 240 ? 20.724 -5.911 -3.839 1.00 83.81 240 LEU A N 1
ATOM 1849 C CA . LEU A 1 240 ? 19.962 -6.097 -5.070 1.00 83.81 240 LEU A CA 1
ATOM 1850 C C . LEU A 1 240 ? 20.677 -7.135 -5.942 1.00 83.81 240 LEU A C 1
ATOM 1852 O O . LEU A 1 240 ? 21.887 -7.061 -6.142 1.00 83.81 240 LEU A O 1
ATOM 1856 N N . THR A 1 241 ? 19.926 -8.121 -6.415 1.00 81.94 241 THR A N 1
ATOM 1857 C CA . THR A 1 241 ? 20.393 -9.325 -7.119 1.00 81.94 241 THR A CA 1
ATOM 1858 C C . THR A 1 241 ? 19.985 -9.344 -8.592 1.00 81.94 241 THR A C 1
ATOM 1860 O O . THR A 1 241 ? 20.498 -10.162 -9.352 1.00 81.94 241 THR A O 1
ATOM 1863 N N . GLY A 1 242 ? 19.076 -8.453 -9.001 1.00 80.38 242 GLY A N 1
ATOM 1864 C CA . GLY A 1 242 ? 18.522 -8.369 -10.352 1.00 80.38 242 GLY A CA 1
ATOM 1865 C C . GLY A 1 242 ? 17.289 -9.250 -10.575 1.00 80.38 242 GLY A C 1
ATOM 1866 O O . GLY A 1 242 ? 16.650 -9.132 -11.616 1.00 80.38 242 GLY A O 1
ATOM 1867 N N . ASN A 1 243 ? 16.930 -10.100 -9.606 1.00 85.62 243 ASN A N 1
ATOM 1868 C CA . ASN A 1 243 ? 15.790 -11.024 -9.669 1.00 85.62 243 ASN A CA 1
ATOM 1869 C C . ASN A 1 243 ? 14.638 -10.623 -8.733 1.00 85.62 243 ASN A C 1
ATOM 1871 O O . ASN A 1 243 ? 13.753 -11.427 -8.441 1.00 85.62 243 ASN A O 1
ATOM 1875 N N . GLU A 1 244 ? 14.661 -9.396 -8.220 1.00 87.25 244 GLU A N 1
ATOM 1876 C CA . GLU A 1 244 ? 13.630 -8.871 -7.337 1.00 87.25 244 GLU A CA 1
ATOM 1877 C C . GLU A 1 244 ? 12.248 -8.864 -8.008 1.00 87.25 244 GLU A C 1
ATOM 1879 O O . GLU A 1 244 ? 12.103 -8.540 -9.189 1.00 87.25 244 GLU A O 1
ATOM 1884 N N . GLN A 1 245 ? 11.218 -9.187 -7.223 1.00 90.38 245 GLN A N 1
ATOM 1885 C CA . GLN A 1 245 ? 9.827 -9.060 -7.641 1.00 90.38 245 GLN A CA 1
ATOM 1886 C C . GLN A 1 245 ? 9.375 -7.611 -7.452 1.00 90.38 245 GLN A C 1
ATOM 1888 O O . GLN A 1 245 ? 9.284 -7.114 -6.332 1.00 90.38 245 GLN A O 1
ATOM 1893 N N . PHE A 1 246 ? 9.095 -6.936 -8.559 1.00 92.44 246 PHE A N 1
ATOM 1894 C CA . PHE A 1 246 ? 8.494 -5.613 -8.590 1.00 92.44 246 PHE A CA 1
ATOM 1895 C C . PHE A 1 246 ? 6.979 -5.712 -8.563 1.00 92.44 246 PHE A C 1
ATOM 1897 O O . PHE A 1 246 ? 6.371 -6.676 -9.032 1.00 92.44 246 PHE A O 1
ATOM 1904 N N . VAL A 1 247 ? 6.363 -4.653 -8.063 1.00 93.06 247 VAL A N 1
ATOM 1905 C CA . VAL A 1 247 ? 4.923 -4.563 -7.904 1.00 93.06 247 VAL A CA 1
ATOM 1906 C C . VAL A 1 247 ? 4.427 -3.328 -8.644 1.00 93.06 247 VAL A C 1
ATOM 1908 O O . VAL A 1 247 ? 4.890 -2.213 -8.406 1.00 93.06 247 VAL A O 1
ATOM 1911 N N . LEU A 1 248 ? 3.480 -3.534 -9.556 1.00 93.88 248 LEU A N 1
ATOM 1912 C CA . LEU A 1 248 ? 2.815 -2.492 -10.323 1.00 93.88 248 LEU A CA 1
ATOM 1913 C C . LEU A 1 248 ? 1.423 -2.224 -9.752 1.00 93.88 248 LEU A C 1
ATOM 1915 O O . LEU A 1 248 ? 0.632 -3.148 -9.518 1.00 93.88 248 LEU A O 1
ATOM 1919 N N . ARG A 1 249 ? 1.117 -0.939 -9.560 1.00 93.69 249 ARG A N 1
ATOM 1920 C CA . ARG A 1 249 ? -0.191 -0.439 -9.131 1.00 93.69 249 ARG A CA 1
ATOM 1921 C C . ARG A 1 249 ? -0.700 0.622 -10.090 1.00 93.69 249 ARG A C 1
ATOM 1923 O O . ARG A 1 249 ? -0.011 1.595 -10.382 1.00 93.69 249 ARG A O 1
ATOM 1930 N N . ALA A 1 250 ? -1.920 0.431 -10.574 1.00 93.94 250 ALA A N 1
ATOM 1931 C CA . ALA A 1 250 ? -2.535 1.331 -11.540 1.00 93.94 250 ALA A CA 1
ATOM 1932 C C . ALA A 1 250 ? -4.051 1.411 -11.368 1.00 93.94 250 ALA A C 1
ATOM 1934 O O . ALA A 1 250 ? -4.674 0.544 -10.752 1.00 93.94 250 ALA A O 1
ATOM 1935 N N . ASN A 1 251 ? -4.655 2.429 -11.973 1.00 93.25 251 ASN A N 1
ATOM 1936 C CA . ASN A 1 251 ? -6.103 2.500 -12.100 1.00 93.25 251 ASN A CA 1
ATOM 1937 C C . ASN A 1 251 ? -6.627 1.412 -13.070 1.00 93.25 251 ASN A C 1
ATOM 1939 O O . ASN A 1 251 ? -6.004 1.197 -14.113 1.00 93.25 251 ASN A O 1
ATOM 1943 N N . PRO A 1 252 ? -7.770 0.749 -12.795 1.00 91.69 252 PRO A N 1
ATOM 1944 C CA . PRO A 1 252 ? -8.394 -0.208 -13.712 1.00 91.69 252 PRO A CA 1
ATOM 1945 C C . PRO A 1 252 ? -8.656 0.330 -15.126 1.00 91.69 252 PRO A C 1
ATOM 1947 O O . PRO A 1 252 ? -8.658 -0.452 -16.070 1.00 91.69 252 PRO A O 1
ATOM 1950 N N . ALA A 1 253 ? -8.825 1.644 -15.302 1.00 91.75 253 ALA A N 1
ATOM 1951 C CA . ALA A 1 253 ? -8.952 2.270 -16.621 1.00 91.75 253 ALA A CA 1
ATOM 1952 C C . ALA A 1 253 ? -7.705 2.073 -17.506 1.00 91.75 253 ALA A C 1
ATOM 1954 O O . ALA A 1 253 ? -7.804 2.095 -18.726 1.00 91.75 253 ALA A O 1
ATOM 1955 N N . LEU A 1 254 ? -6.536 1.844 -16.900 1.00 91.62 254 LEU A N 1
ATOM 1956 C CA . LEU A 1 254 ? -5.275 1.570 -17.595 1.00 91.62 254 LEU A CA 1
ATOM 1957 C C . LEU A 1 254 ? -5.037 0.071 -17.823 1.00 91.62 254 LEU A C 1
ATOM 1959 O O . LEU A 1 254 ? -3.981 -0.314 -18.324 1.00 91.62 254 LEU A O 1
ATOM 1963 N N . LYS A 1 255 ? -5.991 -0.792 -17.445 1.00 90.88 255 LYS A N 1
ATOM 1964 C CA . LYS A 1 255 ? -5.822 -2.247 -17.491 1.00 90.88 255 LYS A CA 1
ATOM 1965 C C . LYS A 1 255 ? -5.508 -2.748 -18.893 1.00 90.88 255 LYS A C 1
ATOM 1967 O O . LYS A 1 255 ? -4.540 -3.474 -19.041 1.00 90.88 255 LYS A O 1
ATOM 1972 N N . GLU A 1 256 ? -6.273 -2.342 -19.902 1.00 90.75 256 GLU A N 1
ATOM 1973 C CA . GLU A 1 256 ? -6.055 -2.767 -21.293 1.00 90.75 256 GLU A CA 1
ATOM 1974 C C . GLU A 1 256 ? -4.631 -2.451 -21.767 1.00 90.75 256 GLU A C 1
ATOM 1976 O O . GLU A 1 256 ? -3.924 -3.324 -22.262 1.00 90.75 256 GLU A O 1
ATOM 1981 N N . ARG A 1 257 ? -4.185 -1.219 -21.517 1.00 90.31 257 ARG A N 1
ATOM 1982 C CA . ARG A 1 257 ? -2.852 -0.733 -21.871 1.00 90.31 257 ARG A CA 1
ATOM 1983 C C . ARG A 1 257 ? -1.738 -1.522 -21.181 1.00 90.31 257 ARG A C 1
ATOM 1985 O O . ARG A 1 257 ? -0.771 -1.927 -21.819 1.00 90.31 257 ARG A O 1
ATOM 1992 N N . ILE A 1 258 ? -1.884 -1.759 -19.878 1.00 91.38 258 ILE A N 1
ATOM 1993 C CA . ILE A 1 258 ? -0.898 -2.508 -19.093 1.00 91.38 258 ILE A CA 1
ATOM 1994 C C . ILE A 1 258 ? -0.881 -3.976 -19.525 1.00 91.38 258 ILE A C 1
ATOM 1996 O O . ILE A 1 258 ? 0.186 -4.518 -19.777 1.00 91.38 258 ILE A O 1
ATOM 2000 N N . GLU A 1 259 ? -2.039 -4.622 -19.657 1.00 90.44 259 GLU A N 1
ATOM 2001 C CA . GLU A 1 259 ? -2.124 -6.018 -20.102 1.00 90.44 259 GLU A CA 1
ATOM 2002 C C . GLU A 1 259 ? -1.516 -6.192 -21.499 1.00 90.44 259 GLU A C 1
ATOM 2004 O O . GLU A 1 259 ? -0.745 -7.125 -21.709 1.00 90.44 259 GLU A O 1
ATOM 2009 N N . TYR A 1 260 ? -1.751 -5.251 -22.421 1.00 88.25 260 TYR A N 1
ATOM 2010 C CA . TYR A 1 260 ? -1.103 -5.252 -23.732 1.00 88.25 260 TYR A CA 1
ATOM 2011 C C . TYR A 1 260 ? 0.432 -5.268 -23.612 1.00 88.25 260 TYR A C 1
ATOM 2013 O O . TYR A 1 260 ? 1.095 -6.116 -24.218 1.00 88.25 260 TYR A O 1
ATOM 2021 N N . ALA A 1 261 ? 0.998 -4.416 -22.750 1.00 87.19 261 ALA A N 1
ATOM 2022 C CA . ALA A 1 261 ? 2.435 -4.399 -22.475 1.00 87.19 261 ALA A CA 1
ATOM 2023 C C . ALA A 1 261 ? 2.947 -5.745 -21.920 1.00 87.19 261 ALA A C 1
ATOM 2025 O O . ALA A 1 261 ? 4.001 -6.218 -22.338 1.00 87.19 261 ALA A O 1
ATOM 2026 N N . PHE A 1 262 ? 2.183 -6.406 -21.044 1.00 86.81 262 PHE A N 1
ATOM 2027 C CA . PHE A 1 262 ? 2.532 -7.729 -20.504 1.00 86.81 262 PHE A CA 1
ATOM 2028 C C . PHE A 1 262 ? 2.390 -8.875 -21.514 1.00 86.81 262 PHE A C 1
ATOM 2030 O O . PHE A 1 262 ? 3.076 -9.884 -21.380 1.00 86.81 262 PHE A O 1
ATOM 2037 N N . THR A 1 263 ? 1.512 -8.749 -22.511 1.00 83.00 263 THR A N 1
ATOM 2038 C CA . THR A 1 263 ? 1.363 -9.758 -23.576 1.00 83.00 263 THR A CA 1
ATOM 2039 C C . THR A 1 263 ? 2.396 -9.633 -24.692 1.00 83.00 263 THR A C 1
ATOM 2041 O O . THR A 1 263 ? 2.495 -10.529 -25.534 1.00 83.00 263 THR A O 1
ATOM 2044 N N . THR A 1 264 ? 3.158 -8.536 -24.727 1.00 75.81 264 THR A N 1
ATOM 2045 C CA . THR A 1 264 ? 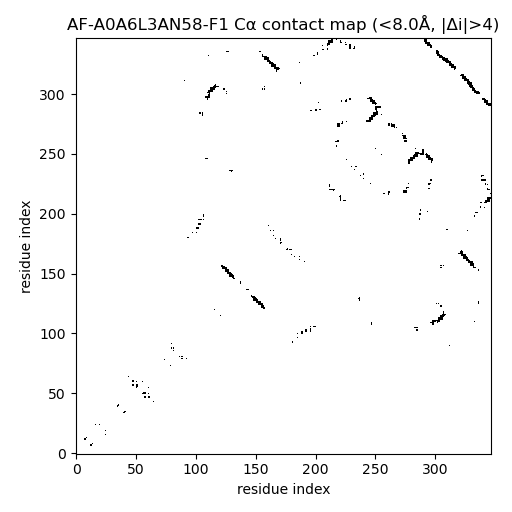4.161 -8.316 -25.771 1.00 75.81 264 THR A CA 1
ATOM 2046 C C . THR A 1 264 ? 5.323 -9.289 -25.557 1.00 75.81 264 THR A C 1
ATOM 2048 O O . THR A 1 264 ? 6.117 -9.150 -24.629 1.00 75.81 264 THR A O 1
ATOM 2051 N N . ASN A 1 265 ? 5.381 -10.316 -26.407 1.00 65.00 265 ASN A N 1
ATOM 2052 C CA . ASN A 1 265 ? 6.359 -11.396 -26.330 1.00 65.00 265 ASN A CA 1
ATOM 2053 C C . ASN A 1 265 ? 7.503 -11.197 -27.325 1.00 65.00 265 ASN A C 1
ATOM 2055 O O . ASN A 1 265 ? 7.348 -10.606 -28.398 1.00 65.00 265 ASN A O 1
ATOM 2059 N N . PHE A 1 266 ? 8.648 -11.793 -27.002 1.00 65.25 266 PHE A N 1
ATOM 2060 C CA . PHE A 1 266 ? 9.779 -11.903 -27.910 1.00 65.25 266 PHE A CA 1
ATOM 2061 C C . PHE A 1 266 ? 9.450 -12.832 -29.091 1.00 65.25 266 PHE A C 1
ATOM 2063 O O . PHE A 1 266 ? 9.646 -14.043 -29.022 1.00 65.25 266 PHE A O 1
ATOM 2070 N N . ASN A 1 267 ? 8.940 -12.268 -30.189 1.00 60.22 267 ASN A N 1
ATOM 2071 C CA . ASN A 1 267 ? 8.524 -13.048 -31.362 1.00 60.22 267 ASN A CA 1
ATOM 2072 C C . ASN A 1 267 ? 9.644 -13.291 -32.396 1.00 60.22 267 ASN A C 1
ATOM 2074 O O . ASN A 1 267 ? 9.454 -14.106 -33.296 1.00 60.22 267 ASN A O 1
ATOM 2078 N N . SER A 1 268 ? 10.807 -12.624 -32.315 1.00 55.59 268 SER A N 1
ATOM 2079 C CA . SER A 1 268 ? 11.934 -12.874 -33.236 1.00 55.59 268 SER A CA 1
ATOM 2080 C C . SER A 1 268 ? 13.261 -12.249 -32.764 1.00 55.59 268 SER A C 1
ATOM 2082 O O . SER A 1 268 ? 13.251 -11.131 -32.250 1.00 55.59 268 SER A O 1
ATOM 2084 N N . PRO A 1 269 ? 14.426 -12.884 -33.015 1.00 59.41 269 PRO A N 1
ATOM 2085 C CA . PRO A 1 269 ? 15.746 -12.313 -32.721 1.00 59.41 269 PRO A CA 1
ATOM 2086 C C . PRO A 1 269 ? 16.072 -10.977 -33.417 1.00 59.41 269 PRO A C 1
ATOM 2088 O O . PRO A 1 269 ? 16.894 -10.220 -32.896 1.00 59.41 269 PRO A O 1
ATOM 2091 N N . ASN A 1 270 ? 15.437 -10.680 -34.561 1.00 61.28 270 ASN A N 1
ATOM 2092 C CA . ASN A 1 270 ? 15.845 -9.604 -35.482 1.00 61.28 270 ASN A CA 1
ATOM 2093 C C . ASN A 1 270 ? 14.826 -8.458 -35.663 1.00 61.28 270 ASN A C 1
ATOM 2095 O O . ASN A 1 270 ? 15.068 -7.563 -36.469 1.00 61.28 270 ASN A O 1
ATOM 2099 N N . GLY A 1 271 ? 13.705 -8.445 -34.935 1.00 53.00 271 GLY A N 1
ATOM 2100 C CA . GLY A 1 271 ? 12.715 -7.359 -34.979 1.00 53.00 271 GLY A CA 1
ATOM 2101 C C . GLY A 1 271 ? 12.436 -6.823 -33.578 1.00 53.00 271 GLY A C 1
ATOM 2102 O O . GLY A 1 271 ? 12.260 -7.623 -32.670 1.00 53.00 271 GLY A O 1
ATOM 2103 N N . GLY A 1 272 ? 12.453 -5.493 -33.418 1.00 56.88 272 GLY A N 1
ATOM 2104 C CA . GLY A 1 272 ? 12.117 -4.712 -32.211 1.00 56.88 272 GLY A CA 1
ATOM 2105 C C . GLY A 1 272 ? 11.808 -5.504 -30.934 1.00 56.88 272 GLY A C 1
ATOM 2106 O O . GLY A 1 272 ? 10.711 -6.023 -30.762 1.00 56.88 272 GLY A O 1
ATOM 2107 N N . LYS A 1 273 ? 12.791 -5.569 -30.032 1.00 63.09 273 LYS A N 1
ATOM 2108 C CA . LYS A 1 273 ? 12.748 -6.335 -28.780 1.00 63.09 273 LYS A CA 1
ATOM 2109 C C . LYS A 1 273 ? 12.003 -5.548 -27.702 1.00 63.09 273 LYS A C 1
ATOM 2111 O O . LYS A 1 273 ? 12.628 -4.777 -26.979 1.00 63.09 273 LYS A O 1
ATOM 2116 N N . GLU A 1 274 ? 10.696 -5.726 -27.578 1.00 74.12 274 GLU A N 1
ATOM 2117 C CA . GLU A 1 274 ? 9.941 -5.107 -26.484 1.00 74.12 274 GLU A CA 1
ATOM 2118 C C . GLU A 1 274 ? 9.236 -6.186 -25.671 1.00 74.12 274 GLU A C 1
ATOM 2120 O O . GLU A 1 274 ? 8.146 -6.622 -26.000 1.00 74.12 274 GLU A O 1
ATOM 2125 N N . GLN A 1 275 ? 9.894 -6.633 -24.603 1.00 84.38 275 GLN A N 1
ATOM 2126 C CA . GLN A 1 275 ? 9.274 -7.435 -23.551 1.00 84.38 275 GLN A CA 1
ATOM 2127 C C . GLN A 1 275 ? 9.654 -6.847 -22.194 1.00 84.38 275 GLN A C 1
ATOM 2129 O O . GLN A 1 275 ? 10.708 -6.213 -22.057 1.00 84.38 275 GLN A O 1
ATOM 2134 N N . ILE A 1 276 ? 8.813 -7.058 -21.188 1.00 84.94 276 ILE A N 1
ATOM 2135 C CA . ILE A 1 276 ? 9.153 -6.715 -19.807 1.00 84.94 276 ILE A CA 1
ATOM 2136 C C . ILE A 1 276 ? 10.213 -7.721 -19.340 1.00 84.94 276 ILE A C 1
ATOM 2138 O O . ILE A 1 276 ? 9.982 -8.926 -19.375 1.00 84.94 276 ILE A O 1
ATOM 2142 N N . VAL A 1 277 ? 11.399 -7.230 -18.974 1.00 87.62 277 VAL A N 1
ATOM 2143 C CA . VAL A 1 277 ? 12.551 -8.082 -18.612 1.00 87.62 277 VAL A CA 1
ATOM 2144 C C . VAL A 1 277 ? 12.562 -8.399 -17.114 1.00 87.62 277 VAL A C 1
ATOM 2146 O O . VAL A 1 277 ? 13.086 -9.430 -16.702 1.00 87.62 277 VAL A O 1
ATOM 2149 N N . PHE A 1 278 ? 11.967 -7.528 -16.300 1.00 88.06 278 PHE A N 1
ATOM 2150 C CA . PHE A 1 278 ? 11.903 -7.673 -14.848 1.00 88.06 278 PHE A CA 1
ATOM 2151 C C . PHE A 1 278 ? 10.671 -8.471 -14.402 1.00 88.06 278 PHE A C 1
ATOM 2153 O O . PHE A 1 278 ? 9.638 -8.484 -15.072 1.00 88.06 278 PHE A O 1
ATOM 2160 N N . ASN A 1 279 ? 10.756 -9.110 -13.235 1.00 89.69 279 ASN A N 1
ATOM 2161 C CA . ASN A 1 279 ? 9.630 -9.829 -12.645 1.00 89.69 279 ASN A CA 1
ATOM 2162 C C . ASN A 1 279 ? 8.636 -8.835 -12.022 1.00 89.69 279 ASN A C 1
ATOM 2164 O O . ASN A 1 279 ? 8.834 -8.400 -10.892 1.00 89.69 279 ASN A O 1
ATOM 2168 N N . VAL A 1 280 ? 7.590 -8.448 -12.757 1.00 90.31 280 VAL A N 1
ATOM 2169 C CA . VAL A 1 280 ? 6.600 -7.453 -12.308 1.00 90.31 280 VAL A CA 1
ATOM 2170 C C . VAL A 1 280 ? 5.233 -8.104 -12.084 1.00 90.31 280 VAL A C 1
ATOM 2172 O O . VAL A 1 280 ? 4.643 -8.673 -13.001 1.00 90.31 280 VAL A O 1
ATOM 2175 N N . THR A 1 281 ? 4.681 -7.959 -10.880 1.00 91.25 281 THR A N 1
ATOM 2176 C CA . THR A 1 281 ? 3.313 -8.379 -10.532 1.00 91.25 281 THR A CA 1
ATOM 2177 C C . THR A 1 281 ? 2.365 -7.191 -10.621 1.00 91.25 281 THR A C 1
ATOM 2179 O O . THR A 1 281 ? 2.675 -6.114 -10.123 1.00 91.25 281 THR A O 1
ATOM 2182 N N . ARG A 1 282 ? 1.196 -7.356 -11.248 1.00 88.88 282 ARG A N 1
ATOM 2183 C CA . ARG A 1 282 ? 0.246 -6.259 -11.501 1.00 88.88 282 ARG A CA 1
ATOM 2184 C C . ARG A 1 282 ? -1.017 -6.387 -10.656 1.00 88.88 282 ARG A C 1
ATOM 2186 O O . ARG A 1 282 ? -1.637 -7.445 -10.627 1.00 88.88 282 ARG A O 1
ATOM 2193 N N . ALA A 1 283 ? -1.425 -5.290 -10.022 1.00 88.75 283 ALA A N 1
ATOM 2194 C CA . ALA A 1 283 ? -2.744 -5.163 -9.411 1.00 88.75 283 ALA A CA 1
ATOM 2195 C C . ALA A 1 283 ? -3.342 -3.782 -9.688 1.00 88.75 283 ALA A C 1
ATOM 2197 O O . ALA A 1 283 ? -2.628 -2.790 -9.855 1.00 88.75 283 ALA A O 1
ATOM 2198 N N . TYR A 1 284 ? -4.670 -3.724 -9.710 1.00 88.88 284 TYR A N 1
ATOM 2199 C CA . TYR A 1 284 ? -5.418 -2.528 -10.075 1.00 88.88 284 TYR A CA 1
ATOM 2200 C C . TYR A 1 284 ? -6.239 -2.019 -8.894 1.00 88.88 284 TYR A C 1
ATOM 2202 O O . TYR A 1 284 ? -6.815 -2.807 -8.149 1.00 88.88 284 TYR A O 1
ATOM 2210 N N . THR A 1 285 ? -6.310 -0.701 -8.734 1.00 88.06 285 THR A N 1
ATOM 2211 C CA . THR A 1 285 ? -7.061 -0.041 -7.659 1.00 88.06 285 THR A CA 1
ATOM 2212 C C . THR A 1 285 ? -7.712 1.240 -8.162 1.00 88.06 285 THR A C 1
ATOM 2214 O O . THR A 1 285 ? -7.102 2.018 -8.891 1.00 88.06 285 THR A O 1
ATOM 2217 N N . THR A 1 286 ? -8.954 1.499 -7.765 1.00 87.94 286 THR A N 1
ATOM 2218 C CA . THR A 1 286 ? -9.660 2.746 -8.106 1.00 87.94 286 THR A CA 1
ATOM 2219 C C . THR A 1 286 ? -9.156 3.954 -7.314 1.00 87.94 286 THR A C 1
ATOM 2221 O O . THR A 1 286 ? -9.556 5.076 -7.602 1.00 87.94 286 THR A O 1
ATOM 2224 N N . LYS A 1 287 ? -8.270 3.740 -6.331 1.00 90.00 287 LYS A N 1
ATOM 2225 C CA . LYS A 1 287 ? -7.722 4.784 -5.451 1.00 90.00 287 LYS A CA 1
ATOM 2226 C C . LYS A 1 287 ? -6.593 5.602 -6.080 1.00 90.00 287 LYS A C 1
ATOM 2228 O O . LYS A 1 287 ? -6.230 6.641 -5.543 1.00 90.00 287 LYS A O 1
ATOM 2233 N N . LEU A 1 288 ? -6.040 5.144 -7.202 1.00 91.19 288 LEU A N 1
ATOM 2234 C CA . LEU A 1 288 ? -5.007 5.860 -7.949 1.00 91.19 288 LEU A CA 1
ATOM 2235 C C . LEU A 1 288 ? -5.619 6.597 -9.140 1.00 91.19 288 LEU A C 1
ATOM 2237 O O . LEU A 1 288 ? -6.575 6.119 -9.755 1.00 91.19 288 LEU A O 1
ATOM 2241 N N . ALA A 1 289 ? -5.044 7.747 -9.490 1.00 91.44 289 ALA A N 1
ATOM 2242 C CA . ALA A 1 289 ? -5.432 8.486 -10.685 1.00 91.44 289 ALA A CA 1
ATOM 2243 C C . ALA A 1 289 ? -5.142 7.674 -11.960 1.00 91.44 289 ALA A C 1
ATOM 2245 O O . ALA A 1 289 ? -4.223 6.860 -12.011 1.00 91.44 289 ALA A O 1
ATOM 2246 N N . ASN A 1 290 ? -5.910 7.919 -13.019 1.00 91.81 290 ASN A N 1
ATOM 2247 C CA . ASN A 1 290 ? -5.737 7.287 -14.331 1.00 91.81 290 ASN A CA 1
ATOM 2248 C C . ASN A 1 290 ? -4.706 8.006 -15.225 1.00 91.81 290 ASN A C 1
ATOM 2250 O O . ASN A 1 290 ? -4.694 7.796 -16.433 1.00 91.81 290 ASN A O 1
ATOM 2254 N N . THR A 1 291 ? -3.866 8.866 -14.649 1.00 92.31 291 THR A N 1
ATOM 2255 C CA . THR A 1 291 ? -2.866 9.673 -15.366 1.00 92.31 291 THR A CA 1
ATOM 2256 C C . THR A 1 291 ? -1.476 9.044 -15.375 1.00 92.31 291 THR A C 1
ATOM 2258 O O . THR A 1 291 ? -0.624 9.444 -16.162 1.00 92.31 291 THR A O 1
ATOM 2261 N N . SER A 1 292 ? -1.230 8.079 -14.490 1.00 93.12 292 SER A N 1
ATOM 2262 C CA . SER A 1 292 ? 0.055 7.398 -14.340 1.00 93.12 292 SER A CA 1
ATOM 2263 C C . SER A 1 292 ? -0.140 6.024 -13.705 1.00 93.12 292 SER A C 1
ATOM 2265 O O . SER A 1 292 ? -1.196 5.723 -13.142 1.00 93.12 292 SER A O 1
ATOM 2267 N N . TYR A 1 293 ? 0.882 5.182 -13.804 1.00 94.44 293 TYR A N 1
ATOM 2268 C CA . TYR A 1 293 ? 0.976 3.938 -13.045 1.00 94.44 293 TYR A CA 1
ATOM 2269 C C . TYR A 1 293 ? 2.263 3.928 -12.227 1.00 94.44 293 TYR A C 1
ATOM 2271 O O . TYR A 1 293 ? 3.230 4.612 -12.553 1.00 94.44 293 TYR A O 1
ATOM 2279 N N . TYR A 1 294 ? 2.272 3.156 -11.150 1.00 95.38 294 TYR A N 1
ATOM 2280 C CA . TYR A 1 294 ? 3.372 3.124 -10.199 1.00 95.38 294 TYR A CA 1
ATOM 2281 C C . TYR A 1 294 ? 4.023 1.754 -10.228 1.00 95.38 294 TYR A C 1
ATOM 2283 O O . TYR A 1 294 ? 3.324 0.740 -10.196 1.00 95.38 294 TYR A O 1
ATOM 2291 N N . VAL A 1 295 ? 5.348 1.728 -10.275 1.00 94.62 295 VAL A N 1
ATOM 2292 C CA . VAL A 1 295 ? 6.156 0.512 -10.152 1.00 94.62 295 VAL A CA 1
ATOM 2293 C C . VAL A 1 295 ? 7.062 0.689 -8.949 1.00 94.62 295 VAL A C 1
ATOM 2295 O O . VAL A 1 295 ? 7.661 1.749 -8.791 1.00 94.62 295 VAL A O 1
ATOM 2298 N N . GLY A 1 296 ? 7.170 -0.321 -8.096 1.00 93.31 296 GLY A N 1
ATOM 2299 C CA . GLY A 1 296 ? 8.059 -0.240 -6.947 1.00 93.31 296 GLY A CA 1
ATOM 2300 C C . GLY A 1 296 ? 8.548 -1.584 -6.452 1.00 93.31 296 GLY A C 1
ATOM 2301 O O . GLY A 1 296 ? 7.993 -2.634 -6.787 1.00 93.31 296 GLY A O 1
ATOM 2302 N N . LEU A 1 297 ? 9.609 -1.527 -5.655 1.00 92.25 297 LEU A N 1
ATOM 2303 C CA . LEU A 1 297 ? 10.124 -2.670 -4.919 1.00 92.25 297 LEU A CA 1
ATOM 2304 C C . LEU A 1 297 ? 9.351 -2.799 -3.591 1.00 92.25 297 LEU A C 1
ATOM 2306 O O . LEU A 1 297 ? 9.400 -1.865 -2.788 1.00 92.25 297 LEU A O 1
ATOM 2310 N N . PRO A 1 298 ? 8.652 -3.918 -3.340 1.00 88.75 298 PRO A N 1
ATOM 2311 C CA . PRO A 1 298 ? 7.824 -4.078 -2.151 1.00 88.75 298 PRO A CA 1
ATOM 2312 C C . PRO A 1 298 ? 8.642 -4.121 -0.852 1.00 88.75 298 PRO A C 1
ATOM 2314 O O . PRO A 1 298 ? 9.762 -4.642 -0.801 1.00 88.75 298 PRO A O 1
ATOM 2317 N N . GLY A 1 299 ? 8.045 -3.600 0.221 1.00 85.00 299 GLY A N 1
ATOM 2318 C CA . GLY A 1 299 ? 8.560 -3.659 1.583 1.00 85.00 299 GLY A CA 1
ATOM 2319 C C . GLY A 1 299 ? 9.837 -2.845 1.806 1.00 85.00 299 GLY A C 1
ATOM 2320 O O . GLY A 1 299 ? 9.965 -1.692 1.393 1.00 85.00 299 GLY A O 1
ATOM 2321 N N . ARG A 1 300 ? 10.805 -3.450 2.506 1.00 85.75 300 ARG A N 1
ATOM 2322 C CA . ARG A 1 300 ? 12.072 -2.826 2.936 1.00 85.75 300 ARG A CA 1
ATOM 2323 C C . ARG A 1 300 ? 11.858 -1.541 3.744 1.00 85.75 300 ARG A C 1
ATOM 2325 O O . ARG A 1 300 ? 11.583 -1.675 4.932 1.00 85.75 300 ARG A O 1
ATOM 2332 N N . LYS A 1 301 ? 11.993 -0.342 3.161 1.00 86.81 301 LYS A N 1
ATOM 2333 C CA . LYS A 1 301 ? 11.766 0.934 3.861 1.00 86.81 301 LYS A CA 1
ATOM 2334 C C . LYS A 1 301 ? 10.352 1.495 3.646 1.00 86.81 301 LYS A C 1
ATOM 2336 O O . LYS A 1 301 ? 10.027 2.514 4.241 1.00 86.81 301 LYS A O 1
ATOM 2341 N N . ALA A 1 302 ? 9.483 0.827 2.887 1.00 89.69 302 ALA A N 1
ATOM 2342 C CA . ALA A 1 302 ? 8.039 1.047 2.952 1.00 89.69 302 ALA A CA 1
ATOM 2343 C C . ALA A 1 302 ? 7.443 0.154 4.049 1.00 89.69 302 ALA A C 1
ATOM 2345 O O . ALA A 1 302 ? 7.446 -1.076 3.927 1.00 89.69 302 ALA A O 1
ATOM 2346 N N . LYS A 1 303 ? 6.969 0.764 5.140 1.00 90.81 303 LYS A N 1
ATOM 2347 C CA . LYS A 1 303 ? 6.463 0.052 6.322 1.00 90.81 303 LYS A CA 1
ATOM 2348 C C . LYS A 1 303 ? 5.049 0.489 6.678 1.00 90.81 303 LYS A C 1
ATOM 2350 O O . LYS A 1 303 ? 4.707 1.665 6.555 1.00 90.81 303 LYS A O 1
ATOM 2355 N N . ARG A 1 304 ? 4.260 -0.449 7.196 1.00 90.50 304 ARG A N 1
ATOM 2356 C CA . ARG A 1 304 ? 2.983 -0.186 7.868 1.00 90.50 304 ARG A CA 1
ATOM 2357 C C . ARG A 1 304 ? 3.040 -0.695 9.302 1.00 90.50 304 ARG A C 1
ATOM 2359 O O . ARG A 1 304 ? 3.552 -1.783 9.534 1.00 90.50 304 ARG A O 1
ATOM 2366 N N . GLY A 1 305 ? 2.514 0.074 10.243 1.00 87.25 305 GLY A N 1
ATOM 2367 C CA . GLY A 1 305 ? 2.346 -0.319 11.637 1.00 87.25 305 GLY A CA 1
ATOM 2368 C C . GLY A 1 305 ? 0.881 -0.563 11.965 1.00 87.25 305 GLY A C 1
ATOM 2369 O O . GLY A 1 305 ? 0.020 0.222 11.562 1.00 87.25 305 GLY A O 1
ATOM 2370 N N . ILE A 1 306 ? 0.608 -1.631 12.712 1.00 88.38 306 ILE A N 1
ATOM 2371 C CA . ILE A 1 306 ? -0.717 -1.920 13.279 1.00 88.38 306 ILE A CA 1
ATOM 2372 C C . ILE A 1 306 ? -0.569 -1.998 14.797 1.00 88.38 306 ILE A C 1
ATOM 2374 O O . ILE A 1 306 ? 0.175 -2.838 15.293 1.00 88.38 306 ILE A O 1
ATOM 2378 N N . TRP A 1 307 ? -1.268 -1.124 15.522 1.00 85.44 307 TRP A N 1
ATOM 2379 C CA . TRP A 1 307 ? -1.267 -1.066 16.991 1.00 85.44 307 TRP A CA 1
ATOM 2380 C C . TRP A 1 307 ? -2.476 -1.770 17.597 1.00 85.44 307 TRP A C 1
ATOM 2382 O O . TRP A 1 307 ? -2.353 -2.442 18.619 1.00 85.44 307 TRP A O 1
ATOM 2392 N N . SER A 1 308 ? -3.628 -1.653 16.939 1.00 82.81 308 SER A N 1
ATOM 2393 C CA . SER A 1 308 ? -4.848 -2.362 17.300 1.00 82.81 308 SER A CA 1
ATOM 2394 C C . SER A 1 308 ? -5.575 -2.770 16.034 1.00 82.81 308 SER A C 1
ATOM 2396 O O . SER A 1 308 ? -5.770 -1.953 15.128 1.00 82.81 308 SER A O 1
ATOM 2398 N N . ASP A 1 309 ? -5.999 -4.031 15.999 1.00 82.88 309 ASP A N 1
ATOM 2399 C CA . ASP A 1 309 ? -6.947 -4.503 14.999 1.00 82.88 309 ASP A CA 1
ATOM 2400 C C . ASP A 1 309 ? -8.285 -3.767 15.149 1.00 82.88 309 ASP A C 1
ATOM 2402 O O . ASP A 1 309 ? -8.535 -3.091 16.150 1.00 82.88 309 ASP A O 1
ATOM 2406 N N . LEU A 1 310 ? -9.149 -3.906 14.143 1.00 79.25 310 LEU A N 1
ATOM 2407 C CA . LEU A 1 310 ? -10.498 -3.358 14.190 1.00 79.25 310 LEU A CA 1
ATOM 2408 C C . LEU A 1 310 ? -11.289 -4.015 15.331 1.00 79.25 310 LEU A C 1
ATOM 2410 O O . LEU A 1 310 ? -11.687 -5.177 15.232 1.00 79.25 310 LEU A O 1
ATOM 2414 N N . THR A 1 311 ? -11.545 -3.259 16.389 1.00 77.00 311 THR A N 1
ATOM 2415 C CA . THR A 1 311 ? -12.353 -3.660 17.540 1.00 77.00 311 THR A CA 1
ATOM 2416 C C . THR A 1 311 ? -13.685 -2.926 17.539 1.00 77.00 311 THR A C 1
ATOM 2418 O O . THR A 1 311 ? -13.808 -1.835 16.986 1.00 77.00 311 THR A O 1
ATOM 2421 N N . ALA A 1 312 ? -14.702 -3.553 18.126 1.00 73.88 312 ALA A N 1
ATOM 2422 C CA . ALA A 1 312 ? -16.014 -2.953 18.318 1.00 73.88 312 ALA A CA 1
ATOM 2423 C C . ALA A 1 312 ? -16.252 -2.739 19.814 1.00 73.88 312 ALA A C 1
ATOM 2425 O O . ALA A 1 312 ? -16.177 -3.685 20.599 1.00 73.88 312 ALA A O 1
ATOM 2426 N N . GLU A 1 313 ? -16.548 -1.503 20.184 1.00 72.81 313 GLU A N 1
ATOM 2427 C CA . GLU A 1 313 ? -16.966 -1.079 21.512 1.00 72.81 313 GLU A CA 1
ATOM 2428 C C . GLU A 1 313 ? -18.452 -0.732 21.461 1.00 72.81 313 GLU A C 1
ATOM 2430 O O . GLU A 1 313 ? -18.934 -0.188 20.467 1.00 72.81 313 GLU A O 1
ATOM 2435 N N . THR A 1 314 ? -19.200 -1.071 22.507 1.00 76.56 314 THR A N 1
ATOM 2436 C CA . THR A 1 314 ? -20.650 -0.856 22.534 1.00 76.56 314 THR A CA 1
ATOM 2437 C C . THR A 1 314 ? -21.065 -0.150 23.807 1.00 76.56 314 THR A C 1
ATOM 2439 O O . THR A 1 314 ? -20.678 -0.597 24.888 1.00 76.56 314 THR A O 1
ATOM 2442 N N . ASP A 1 315 ? -21.908 0.871 23.691 1.00 73.56 315 ASP A N 1
ATOM 2443 C CA . ASP A 1 315 ? -22.553 1.503 24.841 1.00 73.56 315 ASP A CA 1
ATOM 2444 C C . ASP A 1 315 ? -24.020 1.825 24.540 1.00 73.56 315 ASP A C 1
ATOM 2446 O O . ASP A 1 315 ? -24.409 2.063 23.395 1.00 73.56 315 ASP A O 1
ATOM 2450 N N . ARG A 1 316 ? -24.873 1.779 25.566 1.00 74.25 316 ARG A N 1
ATOM 2451 C CA . ARG A 1 316 ? -26.304 2.040 25.397 1.00 74.25 316 ARG A CA 1
ATOM 2452 C C . ARG A 1 316 ? -26.597 3.519 25.602 1.00 74.25 316 ARG A C 1
ATOM 2454 O O . ARG A 1 316 ? -26.616 3.989 26.739 1.00 74.25 316 ARG A O 1
ATOM 2461 N N . ASP A 1 317 ? -26.989 4.207 24.535 1.00 73.69 317 ASP A N 1
ATOM 2462 C CA . ASP A 1 317 ? -27.508 5.565 24.642 1.00 73.69 317 ASP A CA 1
ATOM 2463 C C . ASP A 1 317 ? -29.016 5.555 24.963 1.00 73.69 317 ASP A C 1
ATOM 2465 O O . ASP A 1 317 ? -29.893 5.228 24.152 1.00 73.69 317 ASP A O 1
ATOM 2469 N N . ILE A 1 318 ? -29.331 5.942 26.201 1.00 74.38 318 ILE A N 1
ATOM 2470 C CA . ILE A 1 318 ? -30.703 6.070 26.702 1.00 74.38 318 ILE A CA 1
ATOM 2471 C C . ILE A 1 318 ? -31.500 7.172 25.986 1.00 74.38 318 ILE A C 1
ATOM 2473 O O . ILE A 1 318 ? -32.728 7.075 25.943 1.00 74.38 318 ILE A O 1
ATOM 2477 N N . LEU A 1 319 ? -30.837 8.191 25.432 1.00 74.62 319 LEU A N 1
ATOM 2478 C CA . LEU A 1 319 ? -31.467 9.323 24.750 1.00 74.62 319 LEU A CA 1
ATOM 2479 C C . LEU A 1 319 ? -31.918 8.946 23.339 1.00 74.62 319 LEU A C 1
ATOM 2481 O O . LEU A 1 319 ? -32.947 9.434 22.871 1.00 74.62 319 LEU A O 1
ATOM 2485 N N . LEU A 1 320 ? -31.188 8.039 22.690 1.00 66.81 320 LEU A N 1
ATOM 2486 C CA . LEU A 1 320 ? -31.494 7.546 21.347 1.00 66.81 320 LEU A CA 1
ATOM 2487 C C . LEU A 1 320 ? -32.377 6.291 21.347 1.00 66.81 320 LEU A C 1
ATOM 2489 O O . LEU A 1 320 ? -32.836 5.878 20.284 1.00 66.81 320 LEU A O 1
ATOM 2493 N N . ARG A 1 321 ? -32.650 5.701 22.525 1.00 72.50 321 ARG A N 1
ATOM 2494 C CA . ARG A 1 321 ? -33.301 4.380 22.656 1.00 72.50 321 ARG A CA 1
ATOM 2495 C C . ARG A 1 321 ? -32.613 3.358 21.742 1.00 72.50 321 ARG A C 1
ATOM 2497 O O . ARG A 1 321 ? -33.258 2.719 20.908 1.00 72.50 321 ARG A O 1
ATOM 2504 N N . GLY A 1 322 ? -31.294 3.268 21.869 1.00 75.31 322 GLY A N 1
ATOM 2505 C CA . GLY A 1 322 ? -30.469 2.403 21.040 1.00 75.31 322 GLY A CA 1
ATOM 2506 C C . GLY A 1 322 ? -29.125 2.074 21.680 1.00 75.31 322 GLY A C 1
ATOM 2507 O O . GLY A 1 322 ? -28.808 2.515 22.785 1.00 75.31 322 GLY A O 1
ATOM 2508 N N . THR A 1 323 ? -28.340 1.268 20.977 1.00 73.31 323 THR A N 1
ATOM 2509 C CA . THR A 1 323 ? -26.959 0.920 21.313 1.00 73.31 323 THR A CA 1
ATOM 2510 C C . THR A 1 323 ? -26.040 1.477 20.243 1.00 73.31 323 THR A C 1
ATOM 2512 O O . THR A 1 323 ? -26.182 1.134 19.070 1.00 73.31 323 THR A O 1
ATOM 2515 N N . ASP A 1 324 ? -25.082 2.297 20.648 1.00 72.69 324 ASP A N 1
ATOM 2516 C CA . ASP A 1 324 ? -24.021 2.746 19.765 1.00 72.69 324 ASP A CA 1
ATOM 2517 C C . ASP A 1 324 ? -22.932 1.683 19.717 1.00 72.69 324 ASP A C 1
ATOM 2519 O O . ASP A 1 324 ? -22.495 1.163 20.744 1.00 72.69 324 ASP A O 1
ATOM 2523 N N . VAL A 1 325 ? -22.501 1.353 18.504 1.00 71.00 325 VAL A N 1
ATOM 2524 C CA . VAL A 1 325 ? -21.372 0.465 18.241 1.00 71.00 325 VAL A CA 1
ATOM 2525 C C . VAL A 1 325 ? -20.277 1.290 17.591 1.00 71.00 325 VAL A C 1
ATOM 2527 O O . VAL A 1 325 ? -20.382 1.667 16.422 1.00 71.00 325 VAL A O 1
ATOM 2530 N N . ALA A 1 326 ? -19.234 1.586 18.355 1.00 69.69 326 ALA A N 1
ATOM 2531 C CA . ALA A 1 326 ? -18.040 2.263 17.886 1.00 69.69 326 ALA A CA 1
ATOM 2532 C C . ALA A 1 326 ? -17.023 1.232 17.388 1.00 69.69 326 ALA A C 1
ATOM 2534 O O . ALA A 1 326 ? -16.568 0.371 18.132 1.00 69.69 326 ALA A O 1
ATOM 2535 N N . TYR A 1 327 ? -16.651 1.325 16.119 1.00 71.69 327 TYR A N 1
ATOM 2536 C CA . TYR A 1 327 ? -15.546 0.582 15.537 1.00 71.69 327 TYR A CA 1
ATOM 2537 C C . TYR A 1 327 ? -14.285 1.433 15.606 1.00 71.69 327 TYR A C 1
ATOM 2539 O O . TYR A 1 327 ? -14.267 2.543 15.071 1.00 71.69 327 TYR A O 1
ATOM 2547 N N . CYS A 1 328 ? -13.235 0.915 16.228 1.00 72.31 328 CYS A N 1
ATOM 2548 C CA . CYS A 1 328 ? -11.949 1.583 16.381 1.00 72.31 328 CYS A CA 1
ATOM 2549 C C . CYS A 1 328 ? -10.822 0.670 15.891 1.00 72.31 328 CYS A C 1
ATOM 2551 O O . CYS A 1 328 ? -10.864 -0.546 16.051 1.00 72.31 328 CYS A O 1
ATOM 2553 N N . GLY A 1 329 ? -9.814 1.249 15.252 1.00 74.75 329 GLY A N 1
ATOM 2554 C CA . GLY A 1 329 ? -8.598 0.546 14.870 1.00 74.75 329 GLY A CA 1
ATOM 2555 C C . GLY A 1 329 ? -7.444 1.527 14.769 1.00 74.75 329 GLY A C 1
ATOM 2556 O O . GLY A 1 329 ? -7.640 2.711 14.483 1.00 74.75 329 GLY A O 1
ATOM 2557 N N . GLU A 1 330 ? -6.233 1.040 14.998 1.00 83.38 330 GLU A N 1
ATOM 2558 C CA . GLU A 1 330 ? -5.051 1.893 15.094 1.00 83.38 330 GLU A CA 1
ATOM 2559 C C . GLU A 1 330 ? -3.991 1.410 14.107 1.00 83.38 330 GLU A C 1
ATOM 2561 O O . GLU A 1 330 ? -3.408 0.335 14.273 1.00 83.38 330 GLU A O 1
ATOM 2566 N N . TYR A 1 331 ? -3.744 2.204 13.066 1.00 88.12 331 TYR A N 1
ATOM 2567 C CA . TYR A 1 331 ? -2.752 1.903 12.038 1.00 88.12 331 TYR A CA 1
ATOM 2568 C C . TYR A 1 331 ? -2.095 3.179 11.532 1.00 88.12 331 TYR A C 1
ATOM 2570 O O . TYR A 1 331 ? -2.693 4.249 11.570 1.00 88.12 331 TYR A O 1
ATOM 2578 N N . ASN A 1 332 ? -0.886 3.061 10.995 1.00 87.81 332 ASN A N 1
ATOM 2579 C CA . ASN A 1 332 ? -0.302 4.092 10.143 1.00 87.81 332 ASN A CA 1
ATOM 2580 C C . ASN A 1 332 ? 0.735 3.468 9.199 1.00 87.81 332 ASN A C 1
ATOM 2582 O O . ASN A 1 332 ? 1.146 2.325 9.393 1.00 87.81 332 ASN A O 1
ATOM 2586 N N . ALA A 1 333 ? 1.163 4.189 8.171 1.00 89.44 333 ALA A N 1
ATOM 2587 C CA . ALA A 1 333 ? 2.183 3.732 7.239 1.00 89.44 333 ALA A CA 1
ATOM 2588 C C . ALA A 1 333 ? 3.075 4.883 6.786 1.00 89.44 333 ALA A C 1
ATOM 2590 O O . ALA A 1 333 ? 2.729 6.055 6.913 1.00 89.44 333 ALA A O 1
ATOM 2591 N N . GLY A 1 334 ? 4.230 4.536 6.232 1.00 88.38 334 GLY A N 1
ATOM 2592 C CA . GLY A 1 334 ? 5.148 5.511 5.671 1.00 88.38 334 GLY A CA 1
ATOM 2593 C C . GLY A 1 334 ? 6.153 4.883 4.720 1.00 88.38 334 GLY A C 1
ATOM 2594 O O . GLY A 1 334 ? 6.411 3.675 4.737 1.00 88.38 334 GLY A O 1
ATOM 2595 N N . ILE A 1 335 ? 6.703 5.740 3.867 1.00 90.69 335 ILE A N 1
ATOM 2596 C CA . ILE A 1 335 ? 7.741 5.408 2.897 1.00 90.69 335 ILE A CA 1
ATOM 2597 C C . ILE A 1 335 ? 9.017 6.102 3.365 1.00 90.69 335 ILE A C 1
ATOM 2599 O O . ILE A 1 335 ? 9.110 7.323 3.325 1.00 90.69 335 ILE A O 1
ATOM 2603 N N . GLY A 1 336 ? 9.984 5.323 3.845 1.00 85.75 336 GLY A N 1
ATOM 2604 C CA . GLY A 1 336 ? 11.287 5.838 4.265 1.00 85.75 336 GLY A CA 1
ATOM 2605 C C . GLY A 1 336 ? 12.276 6.050 3.116 1.00 85.75 336 GLY A C 1
ATOM 2606 O O . GLY A 1 336 ? 13.307 6.674 3.322 1.00 85.75 336 GLY A O 1
ATOM 2607 N N . GLU A 1 337 ? 11.993 5.523 1.921 1.00 89.50 337 GLU A N 1
ATOM 2608 C CA . GLU A 1 337 ? 12.811 5.721 0.720 1.00 89.50 337 GLU A CA 1
ATOM 2609 C C . GLU A 1 337 ? 11.930 5.751 -0.523 1.00 89.50 337 GLU A C 1
ATOM 2611 O O . GLU A 1 337 ? 11.425 4.724 -0.980 1.00 89.50 337 GLU A O 1
ATOM 2616 N N . GLU A 1 338 ? 11.756 6.942 -1.081 1.00 91.06 338 GLU A N 1
ATOM 2617 C CA . GLU A 1 338 ? 10.940 7.132 -2.278 1.00 91.06 338 GLU A CA 1
ATOM 2618 C C . GLU A 1 338 ? 11.603 6.561 -3.534 1.00 91.06 338 GLU A C 1
ATOM 2620 O O . GLU A 1 338 ? 10.897 6.120 -4.438 1.00 91.06 338 GLU A O 1
ATOM 2625 N N . ASP A 1 339 ? 12.936 6.447 -3.556 1.00 91.75 339 ASP A N 1
ATOM 2626 C CA . ASP A 1 339 ? 13.696 5.860 -4.667 1.00 91.75 339 ASP A CA 1
ATOM 2627 C C . ASP A 1 339 ? 13.352 4.386 -4.927 1.00 91.75 339 ASP A C 1
ATOM 2629 O O . ASP A 1 339 ? 13.724 3.841 -5.967 1.00 91.75 339 ASP A O 1
ATOM 2633 N N . GLN A 1 340 ? 12.611 3.733 -4.027 1.00 91.75 340 GLN A N 1
ATOM 2634 C CA . GLN A 1 340 ? 12.070 2.393 -4.249 1.00 91.75 340 GLN A CA 1
ATOM 2635 C C . GLN A 1 340 ? 10.876 2.364 -5.212 1.00 91.75 340 GLN A C 1
ATOM 2637 O O . GLN A 1 340 ? 10.482 1.279 -5.644 1.00 91.75 340 GLN A O 1
ATOM 2642 N N . PHE A 1 341 ? 10.295 3.521 -5.533 1.00 94.81 341 PHE A N 1
ATOM 2643 C CA . PHE A 1 341 ? 9.087 3.667 -6.335 1.00 94.81 341 PHE A CA 1
ATOM 2644 C C . PHE A 1 341 ? 9.334 4.597 -7.520 1.00 94.81 341 PHE A C 1
ATOM 2646 O O . PHE A 1 341 ? 10.061 5.579 -7.421 1.00 94.81 341 PHE A O 1
ATOM 2653 N N . ARG A 1 342 ? 8.686 4.327 -8.651 1.00 96.12 342 ARG A N 1
ATOM 2654 C CA . ARG A 1 342 ? 8.658 5.213 -9.817 1.00 96.12 342 ARG A CA 1
ATOM 2655 C C . ARG A 1 342 ? 7.233 5.417 -10.291 1.00 96.12 342 ARG A C 1
ATOM 2657 O O . ARG A 1 342 ? 6.465 4.460 -10.420 1.00 96.12 342 ARG A O 1
ATOM 2664 N N . ARG A 1 343 ? 6.900 6.669 -10.598 1.00 95.94 343 ARG A N 1
ATOM 2665 C CA . ARG A 1 343 ? 5.637 7.064 -11.225 1.00 95.94 343 ARG A CA 1
ATOM 2666 C C . ARG A 1 343 ? 5.846 7.160 -12.728 1.00 95.94 343 ARG A C 1
ATOM 2668 O O . ARG A 1 343 ? 6.518 8.065 -13.201 1.00 95.94 343 ARG A O 1
ATOM 2675 N N . CYS A 1 344 ? 5.277 6.236 -13.481 1.00 95.12 344 CYS A N 1
ATOM 2676 C CA . CYS A 1 344 ? 5.443 6.161 -14.926 1.00 95.12 344 CYS A CA 1
ATOM 2677 C C . CYS A 1 344 ? 4.364 6.966 -15.654 1.00 95.12 344 CYS A C 1
ATOM 2679 O O . CYS A 1 344 ? 3.164 6.777 -15.417 1.00 95.12 344 CYS A O 1
ATOM 2681 N N . ALA A 1 345 ? 4.799 7.850 -16.551 1.00 93.56 345 ALA A N 1
ATOM 2682 C CA . ALA A 1 345 ? 3.924 8.624 -17.420 1.00 93.56 345 ALA A CA 1
ATOM 2683 C C . ALA A 1 345 ? 3.317 7.774 -18.550 1.00 93.56 345 ALA A C 1
ATOM 2685 O O . ALA A 1 345 ? 3.847 6.733 -18.938 1.00 93.56 345 ALA A O 1
ATOM 2686 N N . LEU A 1 346 ? 2.198 8.254 -19.094 1.00 90.19 346 LEU A N 1
ATOM 2687 C CA . LEU A 1 346 ? 1.428 7.585 -20.146 1.00 90.19 346 LEU A CA 1
ATOM 2688 C C . LEU A 1 346 ? 1.695 8.135 -21.559 1.00 90.19 346 LEU A C 1
ATOM 2690 O O . LEU A 1 346 ? 1.237 7.540 -22.534 1.00 90.19 346 LEU A O 1
ATOM 2694 N N . SER A 1 347 ? 2.375 9.268 -21.709 1.00 84.12 347 SER A N 1
ATOM 2695 C CA . SER A 1 347 ? 2.675 9.876 -23.014 1.00 84.12 347 SER A CA 1
ATOM 2696 C C . SER A 1 347 ? 3.756 10.926 -22.899 1.00 84.12 347 SER A C 1
ATOM 2698 O O . SER A 1 347 ? 3.714 11.639 -21.868 1.00 84.12 347 SER A O 1
#

Sequence (347 aa):
MRKNYMKIFTRETCERMKGMDVMERRQKLAGVLTAFFQGKLPVMSPAIEIAKEMGIDQELAQKVLSILAQKGMTGPDDAPDVMNRNQPVTAGVFYTAVGDPMAPFGFEELFDLVDMRGSGQTSFDILDVTNAITFAEVKSGEKMKVYGISTAKSSIEKMIIAAAIGILDDWINYAMYWNLNQAAVEARSK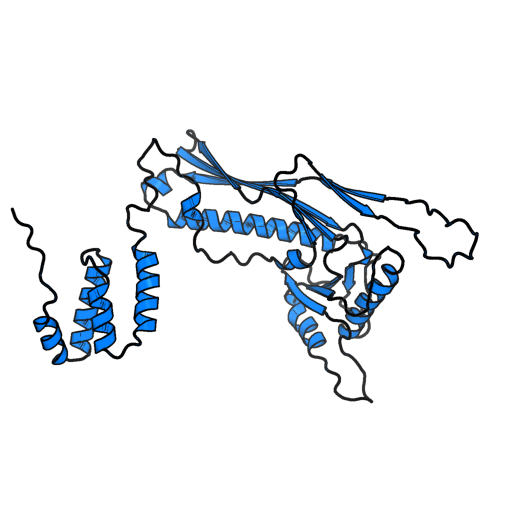YYDKMATDHYALLAAISSDQNESFSTSDVKTMNNACSKIFTDLAGKGYVLTGNEQFVLRANPALKERIEYAFTTNFNSPNGGKEQIVFNVTRAYTTKLANTSYYVGLPGRKAKRGIWSDLTAETD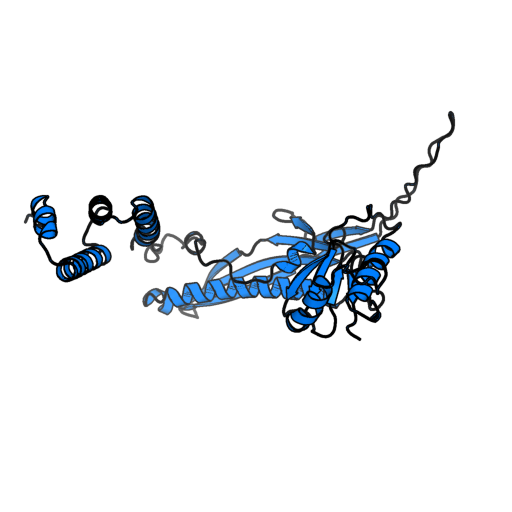RDILLRGTDVAYCGEYNAGIGEEDQFRRCALS

Foldseek 3Di:
DDDDLDPCDDPVNVVVLVPDDPVVNVVVVVVVVVCVVVVSDDDDVVQLVVCVVVPHPSVVSVVVVVVVCVVPVCDPVVPPPPVPPPDPPDPVVLPDDDPQPPQPCLLVQFAAEDEQAPPPDQKDKLKQWLPPDDDDDAPVPHDDDDDDIDIDIDIWGKDKDKDKDWFAVVCVVVVVVVVVSVVVSVVSSVVSNVVVLQSVVQVVPQDPVQEQEDDPAVLVSLLVSVVQLVVVCVSSPDDDDQQAEKEKEAAPVCVVRVVVLQPDDDPDPPDDDRHNPYRYDYDYDNSDDRFWMKMFGGYDQWHKYWHFDWDWDWDDDPVRNTIMIMTMTMMDIHHPDSSRMHTYGDD

pLDDT: mean 71.94, std 17.94, range [28.8, 96.12]